Protein 7XI1 (pdb70)

Nearest PDB structures (foldseek):
  7xi1-assembly1_A  TM=1.004E+00  e=1.557E-45  Pseudomonas aeruginosa
  7elm-assembly1_U  TM=9.767E-01  e=7.328E-40  Pseudomonas aeruginosa
  7dtr-assembly1_A-2  TM=9.764E-01  e=3.084E-26  Pseudomonas aeruginosa
  4lid-assembly1_B  TM=4.521E-01  e=3.962E+00  Sulfolobus spindle-shaped virus 1
  4pw1-assembly1_A  TM=2.457E-01  e=1.419E+00  [Clostridium] leptum DSM 753

Radius of gyration: 22.49 Å; Cα contacts (8 Å, |Δi|>4): 381; chains: 1; bounding box: 52×64×48 Å

Organism: Pseudomonas aeruginosa (NCBI:txid287)

Secondary structure (DSSP, 8-state):
---EEETTEEEEE-SS-EEETTEEEEEEEEEETTEEEEEEEEETTS-HHHHHHHTHHHHHHHHHHHHHHTPPEEEEEEETT-SSEEEEEEESS--SS-B----SEEEEESSSSP-EEEE-HHHHHHHHHHHBPPTTGGGGGGS-HHHH---TTT--PPPHHHHTTTSSTTSSS---HHHHHHHTTS-HHHHHTTSSTTGGG---PPPHHHHHHHHHHTTSS---

Solvent-accessible surface area: 12950 Å² total; per-residue (Å²): 129,131,40,24,112,15,8,3,2,25,0,44,32,50,111,186,16,62,153,153,74,68,115,74,19,12,82,12,24,0,68,15,27,127,132,98,57,15,96,66,61,11,32,41,101,79,77,71,64,75,3,92,89,79,0,56,111,47,22,45,107,30,24,89,65,2,127,143,156,79,55,40,79,49,4,39,6,23,69,38,147,32,154,64,76,89,31,154,25,38,4,71,146,62,6,151,60,26,73,98,168,213,41,62,51,82,3,45,10,42,63,178,118,110,59,5,21,46,2,51,91,128,76,37,67,60,34,22,103,108,12,35,16,20,119,47,11,16,0,35,34,28,12,43,46,84,0,25,35,87,58,77,164,117,39,88,49,9,71,23,77,11,3,57,0,0,3,22,138,21,10,25,22,44,46,32,14,47,45,0,1,76,54,28,71,52,68,32,98,55,0,117,104,16,27,30,90,95,10,98,64,27,211,117,94,5,60,66,71,18,0,12,111,0,0,51,119,16,14,1,52,76,46,125

Structure (mmCIF, N/CA/C/O backbone):
data_7XI1
#
_entry.id   7XI1
#
_cell.length_a   62.170
_cell.length_b   62.170
_cell.length_c   229.100
_cell.angle_alpha   90.00
_cell.angle_beta   90.00
_cell.angle_gamma   120.00
#
_symmetry.space_group_name_H-M   'P 65 2 2'
#
loop_
_entity.id
_entity.type
_entity.pdbx_description
1 polymer 'anti-CRISPR protein AcrIF24'
2 water water
#
loop_
_atom_site.group_PDB
_atom_site.id
_atom_site.type_symbol
_atom_site.label_atom_id
_atom_site.label_alt_id
_atom_site.label_comp_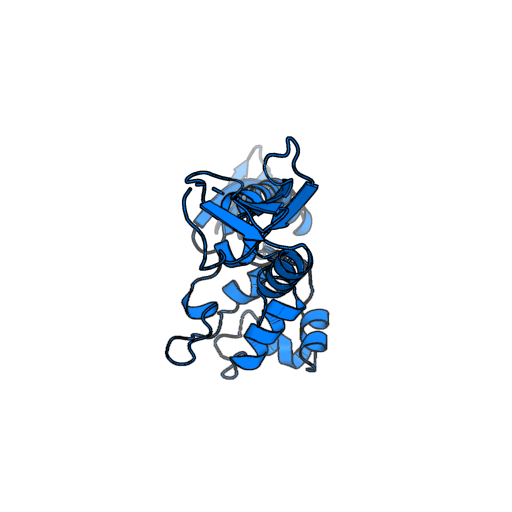id
_atom_site.label_asym_id
_atom_site.label_entity_id
_atom_site.label_seq_id
_atom_site.pdbx_PDB_ins_code
_atom_site.Cartn_x
_atom_site.Cartn_y
_atom_site.Cartn_z
_atom_site.occupancy
_atom_site.B_iso_or_equiv
_atom_site.auth_seq_id
_atom_site.auth_comp_id
_atom_site.auth_asym_id
_atom_site.auth_atom_id
_atom_site.pdbx_PDB_model_num
ATOM 1 N N . MET A 1 1 ? 6.034 38.809 4.282 1.00 89.24 1 MET A N 1
ATOM 2 C CA . MET A 1 1 ? 5.271 39.157 3.090 1.00 87.05 1 MET A CA 1
ATOM 3 C C . MET A 1 1 ? 5.810 38.473 1.838 1.00 86.52 1 MET A C 1
ATOM 4 O O . MET A 1 1 ? 5.691 39.020 0.745 1.00 91.10 1 MET A O 1
ATOM 9 N N . ASN A 1 2 ? 6.398 37.285 1.980 1.00 82.84 2 ASN A N 1
ATOM 10 C CA . ASN A 1 2 ? 6.897 36.555 0.815 1.00 87.05 2 ASN A CA 1
ATOM 11 C C . ASN A 1 2 ? 5.755 35.822 0.105 1.00 82.26 2 ASN A C 1
ATOM 12 O O . ASN A 1 2 ? 4.845 35.294 0.755 1.00 79.50 2 ASN A O 1
ATOM 17 N N . ALA A 1 3 ? 5.820 35.775 -1.232 1.00 79.16 3 ALA A N 1
ATOM 18 C CA . ALA A 1 3 ? 4.808 35.088 -2.036 1.00 70.88 3 ALA A CA 1
ATOM 19 C C . ALA A 1 3 ? 4.851 33.566 -1.825 1.00 68.69 3 ALA A C 1
ATOM 20 O O . ALA A 1 3 ? 5.902 32.975 -1.573 1.00 67.74 3 ALA A O 1
ATOM 22 N N . ILE A 1 4 ? 3.687 32.928 -1.944 1.00 63.61 4 ILE A N 1
ATOM 23 C CA . ILE A 1 4 ? 3.487 31.525 -1.572 1.00 64.79 4 ILE A CA 1
ATOM 24 C C . ILE A 1 4 ? 3.183 30.728 -2.842 1.00 65.13 4 ILE A C 1
ATOM 25 O O . ILE A 1 4 ? 2.471 31.207 -3.733 1.00 64.27 4 ILE A O 1
ATOM 30 N N . HIS A 1 5 ? 3.741 29.519 -2.943 1.00 61.62 5 HIS A N 1
ATOM 31 C CA . HIS A 1 5 ? 3.590 28.693 -4.138 1.00 59.86 5 HIS A CA 1
ATOM 32 C C . HIS A 1 5 ? 3.007 27.342 -3.766 1.00 58.31 5 HIS A C 1
ATOM 33 O O . HIS A 1 5 ? 3.577 26.621 -2.944 1.00 60.09 5 HIS A O 1
ATOM 40 N N . ILE A 1 6 ? 1.889 26.985 -4.385 1.00 54.95 6 ILE A N 1
ATOM 41 C CA . ILE A 1 6 ? 1.267 25.691 -4.155 1.00 56.28 6 ILE A CA 1
ATOM 42 C C . ILE A 1 6 ? 1.197 25.001 -5.506 1.00 57.02 6 ILE A C 1
ATOM 43 O O . ILE A 1 6 ? 0.267 25.239 -6.287 1.00 56.81 6 ILE A O 1
ATOM 48 N N . GLY A 1 7 ? 2.169 24.137 -5.783 1.00 51.88 7 GLY A N 1
ATOM 49 C CA . GLY A 1 7 ? 2.334 23.631 -7.115 1.00 51.32 7 GLY A CA 1
ATOM 50 C C . GLY A 1 7 ? 2.322 24.782 -8.106 1.00 51.45 7 GLY A C 1
ATOM 51 O O . GLY A 1 7 ? 3.073 25.755 -7.978 1.00 55.23 7 GLY A O 1
ATOM 52 N N . PRO A 1 8 ? 1.444 24.708 -9.104 1.00 44.42 8 PRO A N 1
ATOM 53 C CA . PRO A 1 8 ? 1.434 25.726 -10.156 1.00 49.24 8 PRO A CA 1
ATOM 54 C C . PRO A 1 8 ? 0.685 26.992 -9.784 1.00 54.81 8 PRO A C 1
ATOM 55 O O . PRO A 1 8 ? 0.576 27.899 -10.622 1.00 52.06 8 PRO A O 1
ATOM 59 N N . PHE A 1 9 ? 0.176 27.077 -8.557 1.00 56.74 9 PHE A N 1
ATOM 60 C CA . PHE A 1 9 ? -0.532 28.253 -8.082 1.00 52.01 9 PHE A CA 1
ATOM 61 C C . PHE A 1 9 ? 0.413 29.201 -7.353 1.00 52.95 9 PHE A C 1
ATOM 62 O O . PHE A 1 9 ? 1.437 28.795 -6.794 1.00 53.19 9 PHE A O 1
ATOM 70 N N . SER A 1 10 ? 0.042 30.476 -7.350 1.00 52.26 10 SER A N 1
ATOM 71 C CA . SER A 1 10 ? 0.863 31.517 -6.758 1.00 54.94 10 SER A CA 1
ATOM 72 C C . SER A 1 10 ? -0.027 32.541 -6.071 1.00 54.16 10 SER A C 1
ATOM 73 O O . SER A 1 10 ? -1.018 32.998 -6.648 1.00 50.97 10 SER A O 1
ATOM 76 N N . ILE A 1 11 ? 0.324 32.887 -4.836 1.00 53.64 11 ILE A N 1
ATOM 77 C CA . ILE A 1 11 ? -0.380 33.904 -4.061 1.00 57.96 11 ILE A CA 1
ATOM 78 C C . ILE A 1 11 ? 0.612 35.007 -3.725 1.00 57.84 11 ILE A C 1
ATOM 79 O O . ILE A 1 11 ? 1.568 34.782 -2.973 1.00 56.91 11 ILE A O 1
ATOM 84 N N . THR A 1 12 ? 0.380 36.197 -4.266 1.00 55.06 12 THR A N 1
ATOM 85 C CA . THR A 1 12 ? 1.351 37.252 -4.080 1.00 59.80 12 THR A CA 1
ATOM 86 C C . THR A 1 12 ? 0.725 38.455 -3.383 1.00 61.14 12 THR A C 1
ATOM 87 O O . THR A 1 12 ? -0.458 38.756 -3.592 1.00 56.59 12 THR A O 1
ATOM 91 N N . PRO A 1 13 ? 1.487 39.160 -2.557 1.00 59.75 13 PRO A N 1
ATOM 92 C CA . PRO A 1 13 ? 0.971 40.381 -1.939 1.00 59.85 13 PRO A CA 1
ATOM 93 C C . PRO A 1 13 ? 1.238 41.580 -2.828 1.00 57.55 13 PRO A C 1
ATOM 94 O O . PRO A 1 13 ? 2.247 41.648 -3.528 1.00 60.88 13 PRO A O 1
ATOM 98 N N . ALA A 1 14 ? 0.302 42.529 -2.809 1.00 62.92 14 ALA A N 1
ATOM 99 C CA . ALA A 1 14 ? 0.514 43.775 -3.533 1.00 64.74 14 ALA A CA 1
ATOM 100 C C . ALA A 1 14 ? 1.686 44.546 -2.930 1.00 67.43 14 ALA A C 1
ATOM 101 O O . ALA A 1 14 ? 2.170 44.248 -1.834 1.00 68.29 14 ALA A O 1
ATOM 103 N N . ALA A 1 15 ? 2.155 45.544 -3.672 1.00 67.36 15 ALA A N 1
ATOM 104 C CA . ALA A 1 15 ? 3.390 46.208 -3.278 1.00 70.23 15 ALA A CA 1
ATOM 105 C C . ALA A 1 15 ? 3.193 47.005 -1.997 1.00 74.71 15 ALA A C 1
ATOM 106 O O . ALA A 1 15 ? 4.000 46.908 -1.063 1.00 76.03 15 ALA A O 1
ATOM 108 N N . ARG A 1 16 ? 2.119 47.786 -1.921 1.00 73.99 16 ARG A N 1
ATOM 109 C CA . ARG A 1 16 ? 1.808 48.524 -0.708 1.00 80.74 16 ARG A CA 1
ATOM 110 C C . ARG A 1 16 ? 0.510 48.013 -0.097 1.00 81.42 16 ARG A C 1
ATOM 111 O O . ARG A 1 16 ? -0.411 47.588 -0.806 1.00 82.09 16 ARG A O 1
ATOM 119 N N . GLY A 1 17 ? 0.455 48.060 1.234 1.00 80.12 17 GLY A N 1
ATOM 120 C CA . GLY A 1 17 ? -0.717 47.663 1.981 1.00 75.72 17 GLY A CA 1
ATOM 121 C C . GLY A 1 17 ? -1.769 48.752 2.056 1.00 74.46 17 GLY A C 1
ATOM 122 O O . GLY A 1 17 ? -1.858 49.647 1.210 1.00 70.75 17 GLY A O 1
ATOM 123 N N . LEU A 1 18 ? -2.591 48.650 3.095 1.00 67.10 18 LEU A N 1
ATOM 124 C CA . LEU A 1 18 ? -3.694 49.568 3.314 1.00 60.41 18 LEU A CA 1
ATOM 125 C C . LEU A 1 18 ? -4.141 49.409 4.757 1.00 62.59 18 LEU A C 1
ATOM 126 O O . LEU A 1 18 ? -3.892 48.384 5.398 1.00 58.54 18 LEU A O 1
ATOM 131 N N . HIS A 1 19 ? -4.805 50.438 5.259 1.00 65.56 19 HIS A N 1
ATOM 132 C CA . HIS A 1 19 ? -5.498 50.354 6.533 1.00 59.89 19 HIS A CA 1
ATOM 133 C C . HIS A 1 19 ? -6.969 50.043 6.264 1.00 57.39 19 HIS A C 1
ATOM 134 O O . HIS A 1 19 ? -7.613 50.667 5.409 1.00 53.92 19 HIS A O 1
ATOM 141 N N . TYR A 1 20 ? -7.488 49.049 6.967 1.00 56.43 20 TYR A N 1
ATOM 142 C CA . TYR A 1 20 ? -8.910 48.753 6.933 1.00 54.75 20 TYR A CA 1
ATOM 143 C C . TYR A 1 20 ? -9.377 48.574 8.364 1.00 50.11 20 TYR A C 1
ATOM 144 O O . TYR A 1 20 ? -8.855 47.716 9.078 1.00 47.17 20 TYR A O 1
ATOM 153 N N . GLY A 1 21 ? -10.337 49.389 8.781 1.00 50.85 21 GLY A N 1
ATOM 154 C CA . GLY A 1 21 ? -10.720 49.382 10.188 1.00 50.09 21 GLY A CA 1
ATOM 155 C C . GLY A 1 21 ? -9.555 49.645 11.110 1.00 47.17 21 GLY A C 1
ATOM 156 O O . GLY A 1 21 ? -9.465 49.051 12.194 1.00 46.95 21 GLY A O 1
ATOM 157 N N . GLY A 1 22 ? -8.625 50.497 10.673 1.00 49.39 22 GLY A N 1
ATOM 158 C CA . GLY A 1 22 ? -7.461 50.850 11.451 1.00 48.81 22 GLY A CA 1
ATOM 159 C C . GLY A 1 22 ? -6.361 49.818 11.493 1.00 53.68 22 GLY A C 1
ATOM 160 O O . GLY A 1 22 ? -5.336 50.066 12.135 1.00 56.11 22 GLY A O 1
ATOM 161 N N . LEU A 1 23 ? -6.526 48.665 10.848 1.00 56.66 23 LEU A N 1
ATOM 162 C CA . LEU A 1 23 ? -5.421 47.727 10.929 1.00 55.45 23 LEU A CA 1
ATOM 163 C C . LEU A 1 23 ? -4.790 47.505 9.557 1.00 60.08 23 LEU A C 1
ATOM 164 O O . LEU A 1 23 ? -5.466 47.618 8.518 1.00 57.00 23 LEU A O 1
ATOM 169 N N . PRO A 1 24 ? -3.485 47.222 9.524 1.00 58.70 24 PRO A N 1
ATOM 170 C CA . PRO A 1 24 ? -2.806 47.018 8.238 1.00 63.64 24 PRO A CA 1
ATOM 171 C C . PRO A 1 24 ? -3.204 45.696 7.593 1.00 63.15 24 PRO A C 1
ATOM 172 O O . PRO A 1 24 ? -3.085 44.625 8.195 1.00 59.41 24 PRO A O 1
ATOM 176 N N . HIS A 1 25 ? -3.683 45.786 6.359 1.00 59.77 25 HIS A N 1
ATOM 177 C CA . HIS A 1 25 ? -3.956 44.633 5.519 1.00 61.39 25 HIS A CA 1
ATOM 178 C C . HIS A 1 25 ? -3.079 44.719 4.279 1.00 63.02 25 HIS A C 1
ATOM 179 O O . HIS A 1 25 ? -2.366 45.702 4.064 1.00 67.60 25 HIS A O 1
ATOM 186 N N . HIS A 1 26 ? -3.134 43.661 3.474 1.00 61.22 26 HIS A N 1
ATOM 187 C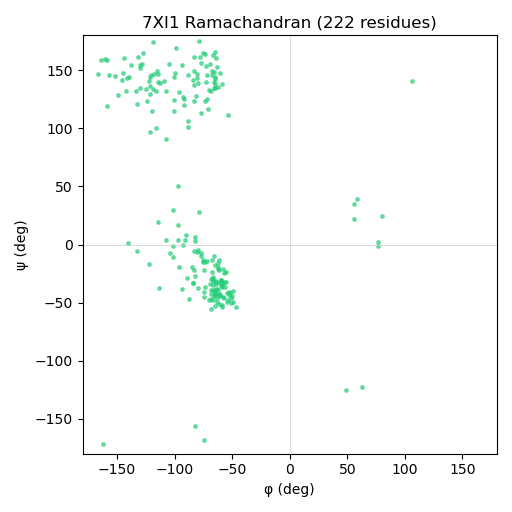 CA . HIS A 1 26 ? -2.647 43.672 2.102 1.00 64.80 26 HIS A CA 1
ATOM 188 C C . HIS A 1 26 ? -3.640 42.893 1.262 1.00 58.41 26 HIS A C 1
ATOM 189 O O . HIS A 1 26 ? -4.202 41.897 1.726 1.00 56.73 26 HIS A O 1
ATOM 196 N N . GLN A 1 27 ? -3.852 43.331 0.033 1.00 55.06 27 GLN A N 1
ATOM 197 C CA . GLN A 1 27 ? -4.580 42.495 -0.903 1.00 56.20 27 GLN A CA 1
ATOM 198 C C . GLN A 1 27 ? -3.636 41.466 -1.501 1.00 54.81 27 GLN A C 1
ATOM 199 O O . GLN A 1 27 ? -2.554 41.804 -1.986 1.00 58.55 27 GLN A O 1
ATOM 205 N N . TRP A 1 28 ? -4.037 40.209 -1.421 1.00 55.61 28 TRP A N 1
ATOM 206 C CA . TRP A 1 28 ? -3.303 39.094 -1.988 1.00 54.06 28 TRP A CA 1
ATOM 207 C C . TRP A 1 28 ? -4.083 38.567 -3.183 1.00 56.19 28 TRP A C 1
ATOM 208 O O . TRP A 1 28 ? -5.314 38.482 -3.132 1.00 55.50 28 TRP A O 1
ATOM 219 N N . THR A 1 29 ? -3.367 38.198 -4.253 1.00 57.11 29 THR A N 1
ATOM 220 C CA . THR A 1 29 ? -3.968 37.726 -5.499 1.00 57.87 29 THR A CA 1
ATOM 221 C C . THR A 1 29 ? -3.573 36.282 -5.772 1.00 57.00 29 THR A C 1
ATOM 222 O O . THR A 1 29 ? -2.387 35.933 -5.705 1.00 59.03 29 THR A O 1
ATOM 226 N N . LEU A 1 30 ? -4.561 35.451 -6.104 1.00 55.25 30 LEU A N 1
ATOM 227 C CA . LEU A 1 30 ? -4.311 34.054 -6.437 1.00 53.79 30 LEU A CA 1
ATOM 228 C C . LEU A 1 30 ? -4.108 33.921 -7.942 1.00 59.81 30 LEU A C 1
ATOM 229 O O . LEU A 1 30 ? -4.968 34.337 -8.735 1.00 59.35 30 LEU A O 1
ATOM 234 N N . TYR A 1 31 ? -2.973 33.339 -8.331 1.00 58.42 31 TYR A N 1
ATOM 235 C CA . TYR A 1 31 ? -2.600 33.183 -9.733 1.00 58.47 31 TYR A CA 1
ATOM 236 C C . TYR A 1 31 ? -2.468 31.709 -10.091 1.00 56.85 31 TYR A C 1
ATOM 237 O O . TYR A 1 31 ? -1.869 30.931 -9.336 1.00 56.45 31 TYR A O 1
ATOM 246 N N . TYR A 1 32 ? -3.051 31.326 -11.226 1.00 52.88 32 TYR A N 1
ATOM 247 C CA . TYR A 1 32 ? -2.743 30.065 -11.903 1.00 52.05 32 TYR A CA 1
ATOM 248 C C . TYR A 1 32 ? -1.947 30.429 -13.155 1.00 57.28 32 TYR A C 1
ATOM 249 O O . TYR A 1 32 ? -2.515 30.682 -14.217 1.00 56.01 32 TYR A O 1
ATOM 258 N N . GLY A 1 33 ? -0.625 30.467 -13.023 1.00 55.01 33 GLY A N 1
ATOM 259 C CA . GLY A 1 33 ? 0.202 31.007 -14.074 1.00 59.57 33 GLY A CA 1
ATOM 260 C C . GLY A 1 33 ? -0.129 32.470 -14.286 1.00 66.21 33 GLY A C 1
ATOM 261 O O . GLY A 1 33 ? -0.064 33.287 -13.363 1.00 66.37 33 GLY A O 1
ATOM 262 N N . PRO A 1 34 ? -0.513 32.828 -15.513 1.00 68.16 34 PRO A N 1
ATOM 263 C CA . PRO A 1 34 ? -0.917 34.220 -15.776 1.00 67.07 34 PRO A CA 1
ATOM 264 C C . PRO A 1 34 ? -2.361 34.533 -15.417 1.00 64.49 34 PRO A C 1
ATOM 265 O O . PRO A 1 34 ? -2.679 35.713 -15.226 1.00 68.79 34 PRO A O 1
ATOM 269 N N . ARG A 1 35 ? -3.242 33.536 -15.335 1.00 63.13 35 ARG A N 1
ATOM 270 C CA . ARG A 1 35 ? -4.653 33.789 -15.067 1.00 62.32 35 ARG A CA 1
ATOM 271 C C . ARG A 1 35 ? -4.837 34.238 -13.617 1.00 67.26 35 ARG A C 1
ATOM 272 O O . ARG A 1 35 ? -4.532 33.499 -12.670 1.00 66.10 35 ARG A O 1
ATOM 280 N N . GLU A 1 36 ? -5.313 35.466 -13.452 1.00 68.90 36 GLU A N 1
ATOM 281 C CA . GLU A 1 36 ? -5.750 35.940 -12.153 1.00 64.60 36 GLU A CA 1
ATOM 282 C C . GLU A 1 36 ? -7.017 35.202 -11.743 1.00 61.64 36 GLU A C 1
ATOM 283 O O . GLU A 1 36 ? -7.956 35.063 -12.531 1.00 62.09 36 GLU A O 1
ATOM 289 N N . MET A 1 37 ? -7.032 34.704 -10.519 1.00 64.73 37 MET A N 1
ATOM 290 C CA . MET A 1 37 ? -8.147 33.889 -10.059 1.00 62.61 37 MET A CA 1
ATOM 291 C C . MET A 1 37 ? -8.961 34.528 -8.949 1.00 64.99 37 MET A C 1
ATOM 292 O O . MET A 1 37 ? -10.187 34.359 -8.917 1.00 64.75 37 MET A O 1
ATOM 297 N N . ALA A 1 38 ? -8.319 35.227 -8.016 1.00 56.52 38 ALA A N 1
ATOM 298 C CA . ALA A 1 38 ? -9.042 35.660 -6.836 1.00 55.81 38 ALA A CA 1
ATOM 299 C C . ALA A 1 38 ? -8.235 36.699 -6.083 1.00 59.77 38 ALA A C 1
ATOM 300 O O . ALA A 1 38 ? -6.998 36.661 -6.058 1.00 62.28 38 ALA A O 1
ATOM 302 N N . ILE A 1 39 ? -8.968 37.622 -5.466 1.00 61.87 39 ILE A N 1
ATOM 303 C CA . ILE A 1 39 ? -8.414 38.701 -4.661 1.00 62.03 39 ILE A CA 1
ATOM 304 C C . ILE A 1 39 ? -9.049 38.632 -3.276 1.00 52.64 39 ILE A C 1
ATOM 305 O O . ILE A 1 39 ? -10.268 38.463 -3.161 1.00 52.49 39 ILE A O 1
ATOM 310 N N . LYS A 1 40 ? -8.225 38.737 -2.234 1.00 50.66 40 LYS A N 1
ATOM 311 C CA . LYS A 1 40 ? -8.719 38.771 -0.865 1.00 51.08 40 LYS A CA 1
ATOM 312 C C . LYS A 1 40 ? -7.894 39.774 -0.071 1.00 51.65 40 LYS A C 1
ATOM 313 O O . LYS A 1 40 ? -6.683 39.885 -0.275 1.00 54.26 40 LYS A O 1
ATOM 319 N N . THR A 1 41 ? -8.543 40.492 0.837 1.00 48.94 41 THR A N 1
ATOM 320 C CA . THR A 1 41 ? -7.876 41.507 1.645 1.00 49.85 41 THR A CA 1
ATOM 321 C C . THR A 1 41 ? -7.582 40.920 3.018 1.00 51.44 41 THR A C 1
ATOM 322 O O . THR A 1 41 ? -8.507 40.603 3.766 1.00 57.68 41 THR A O 1
ATOM 326 N N . LEU A 1 42 ? -6.295 40.762 3.351 1.00 50.72 42 LEU A N 1
ATOM 327 C CA . LEU A 1 42 ? -5.957 39.963 4.522 1.00 52.38 42 LEU A CA 1
ATOM 328 C C . LEU A 1 42 ? -5.153 40.764 5.529 1.00 55.26 42 LEU A C 1
ATOM 329 O O . LEU A 1 42 ? -4.272 41.535 5.147 1.00 60.31 42 LEU A O 1
ATOM 334 N N . PRO A 1 43 ? -5.421 40.578 6.817 1.00 56.62 43 PRO A N 1
ATOM 335 C CA . PRO A 1 43 ? -4.618 41.257 7.846 1.00 57.16 43 PRO A CA 1
ATOM 336 C C . PRO A 1 43 ? -3.157 40.834 7.803 1.00 55.48 43 PRO A C 1
ATOM 337 O O . PRO A 1 43 ? -2.840 39.645 7.723 1.00 56.20 43 PRO A O 1
ATOM 341 N N . ASP A 1 44 ? -2.260 41.821 7.906 1.00 50.60 44 ASP A N 1
ATOM 342 C CA . ASP A 1 44 ? -0.833 41.516 7.978 1.00 53.27 44 ASP A CA 1
ATOM 343 C C . ASP A 1 44 ? -0.488 40.597 9.134 1.00 55.76 44 ASP A C 1
ATOM 344 O O . ASP A 1 44 ? 0.547 39.924 9.088 1.00 60.87 44 ASP A O 1
ATOM 349 N N . SER A 1 45 ? -1.309 40.575 10.182 1.00 51.09 45 SER A N 1
ATOM 350 C CA . SER A 1 45 ? -1.093 39.665 11.300 1.00 56.85 45 SER A CA 1
ATOM 351 C C . SER A 1 45 ? -1.260 38.200 10.914 1.00 61.53 45 SER A C 1
ATOM 352 O O . SER A 1 45 ? -0.963 37.321 11.736 1.00 59.32 45 SER A O 1
ATOM 355 N N . TYR A 1 46 ? -1.759 37.924 9.709 1.00 58.40 46 TYR A N 1
ATOM 356 C CA . TYR A 1 46 ? -1.896 36.555 9.241 1.00 56.44 46 TYR A CA 1
ATOM 357 C C . TYR A 1 46 ? -0.524 35.951 8.971 1.00 59.12 46 TYR A C 1
ATOM 358 O O . TYR A 1 46 ? 0.325 36.581 8.328 1.00 56.36 46 TYR A O 1
ATOM 367 N N . THR A 1 47 ? -0.310 34.733 9.463 1.00 54.56 47 THR A N 1
ATOM 368 C CA . THR A 1 47 ? 0.847 33.953 9.057 1.00 55.66 47 THR A CA 1
ATOM 369 C C . THR A 1 47 ? 0.748 33.560 7.583 1.00 56.94 47 THR A C 1
ATOM 370 O O . THR A 1 47 ? -0.322 33.616 6.968 1.00 56.54 47 THR A O 1
ATOM 374 N N . SER A 1 48 ? 1.898 33.159 7.025 1.00 57.01 48 SER A N 1
ATOM 375 C CA . SER A 1 48 ? 1.958 32.586 5.681 1.00 55.76 48 SER A CA 1
ATOM 376 C C . SER A 1 48 ? 0.884 31.529 5.471 1.00 56.97 48 SER A C 1
ATOM 377 O O . SER A 1 48 ? 0.111 31.588 4.510 1.00 59.77 48 SER A O 1
ATOM 380 N N . SER A 1 49 ? 0.824 30.544 6.354 1.00 52.55 49 SER A N 1
ATOM 381 C CA . SER A 1 49 ? -0.112 29.461 6.129 1.00 54.91 49 SER A CA 1
ATOM 382 C C . SER A 1 49 ? -1.537 29.866 6.429 1.00 60.30 49 SER A C 1
ATOM 383 O O . SER A 1 49 ? -2.462 29.141 6.051 1.00 64.76 49 SER A O 1
ATOM 386 N N . GLU A 1 50 ? -1.744 31.003 7.088 1.00 59.11 50 GLU A N 1
ATOM 387 C CA . GLU A 1 50 ? -3.093 31.533 7.183 1.00 54.17 50 GLU A CA 1
ATOM 388 C C . GLU A 1 50 ? -3.518 32.140 5.857 1.00 57.52 50 GLU A C 1
ATOM 389 O O . GLU A 1 50 ? -4.660 31.964 5.420 1.00 60.38 50 GLU A O 1
ATOM 395 N N . VAL A 1 51 ? -2.607 32.853 5.201 1.00 58.50 51 VAL A N 1
ATOM 396 C CA . VAL A 1 51 ? -2.866 33.337 3.851 1.00 57.23 51 VAL A CA 1
ATOM 397 C C . VAL A 1 51 ? -3.152 32.167 2.926 1.00 53.61 51 VAL A C 1
ATOM 398 O O . VAL A 1 51 ? -4.170 32.134 2.226 1.00 52.74 51 VAL A O 1
ATOM 402 N N . ARG A 1 52 ? -2.257 31.181 2.936 1.00 54.26 52 ARG A N 1
ATOM 403 C CA . ARG A 1 52 ? -2.355 30.012 2.073 1.00 54.95 52 ARG A CA 1
ATOM 404 C C . ARG A 1 52 ? -3.709 29.331 2.214 1.00 55.97 52 ARG A C 1
ATOM 405 O O . ARG A 1 52 ? -4.374 29.019 1.219 1.00 57.34 52 ARG A O 1
ATOM 413 N N . ASP A 1 53 ? -4.140 29.112 3.453 1.00 52.88 53 ASP A N 1
ATOM 414 C CA . ASP A 1 53 ? -5.371 28.376 3.700 1.00 54.30 53 ASP A CA 1
ATOM 415 C C . ASP A 1 53 ? -6.590 29.128 3.212 1.00 55.26 53 ASP A C 1
ATOM 416 O O . ASP A 1 53 ? -7.557 28.507 2.756 1.00 58.28 53 ASP A O 1
ATOM 421 N N . GLU A 1 54 ? -6.576 30.454 3.312 1.00 55.98 54 GLU A N 1
ATOM 422 C CA . GLU A 1 54 ? -7.743 31.227 2.906 1.00 57.47 54 GLU A CA 1
ATOM 423 C C . GLU A 1 54 ? -8.057 31.061 1.426 1.00 53.58 54 GLU A C 1
ATOM 424 O O . GLU A 1 54 ? -9.187 31.330 1.014 1.00 52.97 54 GLU A O 1
ATOM 430 N N . PHE A 1 55 ? -7.098 30.619 0.622 1.00 55.21 55 PHE A N 1
ATOM 431 C CA . PHE A 1 55 ? -7.344 30.395 -0.793 1.00 53.33 55 PHE A CA 1
ATOM 432 C C . PHE A 1 55 ? -7.544 28.932 -1.152 1.00 54.98 55 PHE A C 1
ATOM 433 O O . PHE A 1 55 ? -7.767 28.633 -2.328 1.00 54.14 55 PHE A O 1
ATOM 441 N N . SER A 1 56 ? -7.463 28.004 -0.195 1.00 54.11 56 SER A N 1
ATOM 442 C CA . SER A 1 56 ? -7.437 26.615 -0.634 1.00 55.00 56 SER A CA 1
ATOM 443 C C . SER A 1 56 ? -8.793 26.117 -1.121 1.00 55.72 56 SER A C 1
ATOM 444 O O . SER A 1 56 ? -8.834 25.114 -1.835 1.00 56.28 56 SER A O 1
ATOM 447 N N . ASP A 1 57 ? -9.891 26.822 -0.832 1.00 57.39 57 ASP A N 1
ATOM 448 C CA . ASP A 1 57 ? -11.188 26.415 -1.380 1.00 57.35 57 ASP A CA 1
ATOM 449 C C . ASP A 1 57 ? -11.315 26.751 -2.863 1.00 56.72 57 ASP A C 1
ATOM 450 O O . ASP A 1 57 ? -11.788 25.931 -3.654 1.00 56.75 57 ASP A O 1
ATOM 455 N N . ILE A 1 58 ? -10.923 27.962 -3.255 1.00 58.35 58 ILE A N 1
ATOM 456 C CA . ILE A 1 58 ? -10.942 28.334 -4.667 1.00 56.12 58 ILE A CA 1
ATOM 457 C C . ILE A 1 58 ? -10.064 27.391 -5.498 1.00 56.65 58 ILE A C 1
ATOM 458 O O . ILE A 1 58 ? -10.398 27.053 -6.644 1.00 50.36 58 ILE A O 1
ATOM 463 N N . ILE A 1 59 ? -8.947 26.933 -4.929 1.00 54.08 59 ILE A N 1
ATOM 464 C CA . ILE A 1 59 ? -8.112 25.955 -5.613 1.00 51.11 59 ILE A CA 1
ATOM 465 C C . ILE A 1 59 ? -8.855 24.634 -5.780 1.00 58.68 59 ILE A C 1
ATOM 466 O O . ILE A 1 59 ? -8.802 24.000 -6.846 1.00 56.51 59 ILE A O 1
ATOM 471 N N . ALA A 1 60 ? -9.553 24.198 -4.726 1.00 55.12 60 ALA A N 1
ATOM 472 C CA . ALA A 1 60 ? -10.208 22.899 -4.742 1.00 50.27 60 ALA A CA 1
ATOM 473 C C . ALA A 1 60 ? -11.257 22.823 -5.837 1.00 55.82 60 ALA A C 1
ATOM 474 O O . ALA A 1 60 ? -11.373 21.803 -6.525 1.00 57.26 60 ALA A O 1
ATOM 476 N N . GLU A 1 61 ? -12.035 23.883 -6.019 1.00 54.99 61 GLU A N 1
ATOM 477 C CA . GLU A 1 61 ? -13.019 23.847 -7.087 1.00 55.99 61 GLU A CA 1
ATOM 478 C C . GLU A 1 61 ? -12.386 24.017 -8.465 1.00 54.79 61 GLU A C 1
ATOM 479 O O . GLU A 1 61 ? -12.991 23.599 -9.455 1.00 55.56 61 GLU A O 1
ATOM 485 N N . PHE A 1 62 ? -11.192 24.607 -8.565 1.00 50.92 62 PHE A N 1
ATOM 486 C CA . PHE A 1 62 ? -10.469 24.535 -9.829 1.00 51.40 62 PHE A CA 1
ATOM 487 C C . PHE A 1 62 ? -10.220 23.077 -10.205 1.00 51.77 62 PHE A C 1
ATOM 488 O O . PHE A 1 62 ? -10.600 22.619 -11.288 1.00 47.81 62 PHE A O 1
ATOM 496 N N . VAL A 1 63 ? -9.612 22.329 -9.288 1.00 51.79 63 VAL A N 1
ATOM 497 C CA . VAL A 1 63 ? -9.363 20.911 -9.494 1.00 50.20 63 VAL A CA 1
ATOM 498 C C . VAL A 1 63 ? -10.633 20.200 -9.919 1.00 55.17 63 VAL A C 1
ATOM 499 O O . VAL A 1 63 ? -10.655 19.472 -10.921 1.00 54.86 63 VAL A O 1
ATOM 503 N N . ILE A 1 64 ? -11.716 20.416 -9.167 1.00 56.64 64 ILE A N 1
ATOM 504 C CA . ILE A 1 64 ? -12.983 19.753 -9.465 1.00 55.77 64 ILE A CA 1
ATOM 505 C C . ILE A 1 64 ? -13.434 20.089 -10.878 1.00 54.43 64 ILE A C 1
ATOM 506 O O . ILE A 1 64 ? -13.866 19.212 -11.638 1.00 61.22 64 ILE A O 1
ATOM 511 N N . ASP A 1 65 ? -13.344 21.361 -11.252 1.00 50.73 65 ASP A N 1
ATOM 512 C CA . ASP A 1 65 ? -13.696 21.723 -12.615 1.00 54.34 65 ASP A CA 1
ATOM 513 C C . ASP A 1 65 ? -12.807 21.008 -13.623 1.00 58.53 65 ASP A C 1
ATOM 514 O O . ASP A 1 65 ? -13.279 20.630 -14.700 1.00 61.98 65 ASP A O 1
ATOM 519 N N . ALA A 1 66 ? -11.539 20.766 -13.276 1.00 55.07 66 ALA A N 1
ATOM 520 C CA . ALA A 1 66 ? -10.618 20.165 -14.235 1.00 53.58 66 ALA A CA 1
ATOM 521 C C . ALA A 1 66 ? -10.802 18.655 -14.337 1.00 53.87 66 ALA A C 1
ATOM 522 O O . ALA A 1 66 ? -10.680 18.094 -15.428 1.00 57.58 66 ALA A O 1
ATOM 524 N N . ARG A 1 67 ? -11.082 17.974 -13.221 1.00 55.78 67 ARG A N 1
ATOM 525 C CA . ARG A 1 67 ? -11.344 16.538 -13.281 1.00 48.78 67 ARG A CA 1
ATOM 526 C C . ARG A 1 67 ? -12.528 16.225 -14.179 1.00 57.97 67 ARG A C 1
ATOM 527 O O . ARG A 1 67 ? -12.599 15.132 -14.746 1.00 56.98 67 ARG A O 1
ATOM 535 N N . HIS A 1 68 ? -13.498 17.139 -14.263 1.00 62.57 68 HIS A N 1
ATOM 536 C CA . HIS A 1 68 ? -14.683 16.968 -15.098 1.00 60.22 68 HIS A CA 1
ATOM 537 C C . HIS A 1 68 ? -14.436 17.468 -16.503 1.00 57.66 68 HIS A C 1
ATOM 538 O O . HIS A 1 68 ? -14.773 16.792 -17.476 1.00 63.81 68 HIS A O 1
ATOM 545 N N . ARG A 1 69 ? -13.864 18.665 -16.610 1.00 55.81 69 ARG A N 1
ATOM 546 C CA . ARG A 1 69 ? -13.625 19.259 -17.914 1.00 54.62 69 ARG A CA 1
ATOM 547 C C . ARG A 1 69 ? -12.717 18.391 -18.773 1.00 54.31 69 ARG A C 1
ATOM 548 O O . ARG A 1 69 ? -12.890 18.331 -19.991 1.00 54.59 69 ARG A O 1
ATOM 556 N N . TYR A 1 70 ? -11.757 17.706 -18.166 1.00 53.91 70 TYR A N 1
ATOM 557 C CA . TYR A 1 70 ? -10.779 16.946 -18.924 1.00 53.69 70 TYR A CA 1
ATOM 558 C C . TYR A 1 70 ? -10.888 15.450 -18.683 1.00 52.51 70 TYR A C 1
ATOM 559 O O . TYR A 1 70 ? -9.946 14.713 -18.974 1.00 53.34 70 TYR A O 1
ATOM 568 N N . ALA A 1 71 ? -1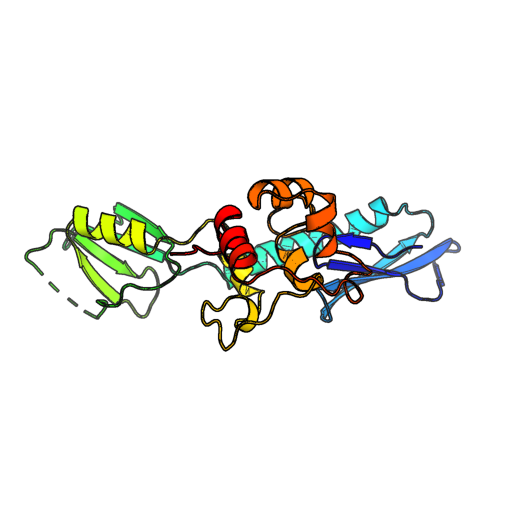2.022 14.984 -18.175 1.00 54.07 71 ALA A N 1
ATOM 569 C CA . ALA A 1 71 ? -12.177 13.563 -17.901 1.00 56.45 71 ALA A CA 1
ATOM 570 C C . ALA A 1 71 ? -12.146 12.766 -19.203 1.00 57.95 71 ALA A C 1
ATOM 571 O O . ALA A 1 71 ? -12.720 13.197 -20.205 1.00 65.64 71 ALA A O 1
ATOM 573 N N . PRO A 1 72 ? -11.497 11.607 -19.228 1.00 57.25 72 PRO A N 1
ATOM 574 C CA . PRO A 1 72 ? -11.423 10.836 -20.475 1.00 57.06 72 PRO A CA 1
ATOM 575 C C . PRO A 1 72 ? -12.800 10.371 -20.937 1.00 57.80 72 PRO A C 1
ATOM 576 O O . PRO A 1 72 ? -13.763 10.343 -20.172 1.00 60.76 72 PRO A O 1
ATOM 580 N N . ASP A 1 73 ? -12.893 10.029 -22.223 1.00 56.80 73 ASP A N 1
ATOM 581 C CA . ASP A 1 73 ? -14.071 9.333 -22.722 1.00 56.58 73 ASP A CA 1
ATOM 582 C C . ASP A 1 73 ? -14.202 7.964 -22.065 1.00 56.73 73 ASP A C 1
ATOM 583 O O . ASP A 1 73 ? -13.217 7.340 -21.666 1.00 56.74 73 ASP A O 1
ATOM 588 N N . VAL A 1 74 ? -15.432 7.485 -21.978 1.00 54.73 74 VAL A N 1
ATOM 589 C CA . VAL A 1 74 ? -15.743 6.231 -21.313 1.00 54.91 74 VAL A CA 1
ATOM 590 C C . VAL A 1 74 ? -16.419 5.284 -22.295 1.00 59.18 74 VAL A C 1
ATOM 591 O O . VAL A 1 74 ? -17.289 5.693 -23.070 1.00 59.80 74 VAL A O 1
ATOM 595 N N . LEU A 1 75 ? -16.007 4.019 -22.270 1.00 57.81 75 LEU A N 1
ATOM 596 C CA . LEU A 1 75 ? -16.644 2.965 -23.043 1.00 56.91 75 LEU A CA 1
ATOM 597 C C . LEU A 1 75 ? -17.490 2.102 -22.118 1.00 61.46 75 LEU A C 1
ATOM 598 O O . LEU A 1 75 ? -17.236 2.013 -20.912 1.00 62.74 75 LEU A O 1
ATOM 603 N N . GLU A 1 76 ? -18.505 1.460 -22.704 1.00 64.14 76 GLU A N 1
ATOM 604 C CA . GLU A 1 76 ? -19.460 0.644 -21.966 1.00 66.36 76 GLU A CA 1
ATOM 605 C C . GLU A 1 76 ? -19.606 -0.718 -22.625 1.00 65.68 76 GLU A C 1
ATOM 606 O O . GLU A 1 76 ? -19.730 -0.819 -23.848 1.00 71.42 76 GLU A O 1
ATOM 612 N N . LEU A 1 77 ? -19.591 -1.759 -21.811 1.00 64.60 77 LEU A N 1
ATOM 613 C CA . LEU A 1 77 ? -19.795 -3.116 -22.279 1.00 69.61 77 LEU A CA 1
ATOM 614 C C . LEU A 1 77 ? -21.230 -3.507 -21.975 1.00 70.01 77 LEU A C 1
ATOM 615 O O . LEU A 1 77 ? -21.662 -3.436 -20.820 1.00 68.22 77 LEU A O 1
ATOM 620 N N . VAL A 1 78 ? -21.958 -3.923 -23.006 1.00 72.06 78 VAL A N 1
ATOM 621 C CA . VAL A 1 78 ? -23.331 -4.389 -22.872 1.00 76.76 78 VAL A CA 1
ATOM 622 C C . VAL A 1 78 ? -23.449 -5.745 -23.555 1.00 81.65 78 VAL A C 1
ATOM 623 O O . VAL A 1 78 ? 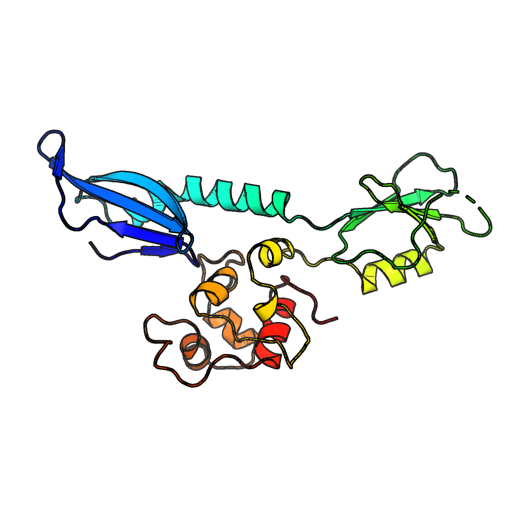-22.674 -6.083 -24.456 1.00 82.36 78 VAL A O 1
ATOM 627 N N . ASN A 1 79 ? -24.431 -6.527 -23.108 1.00 88.61 79 ASN A N 1
ATOM 628 C CA . ASN A 1 79 ? -24.749 -7.789 -23.771 1.00 90.09 79 ASN A CA 1
ATOM 629 C C . ASN A 1 79 ? -25.273 -7.534 -25.185 1.00 91.68 79 ASN A C 1
ATOM 630 O O . ASN A 1 79 ? -25.971 -6.547 -25.441 1.00 91.27 79 ASN A O 1
ATOM 635 N N . SER A 1 80 ? -24.914 -8.432 -26.114 1.00 93.36 80 SER A N 1
ATOM 636 C CA . SER A 1 80 ? -25.439 -8.402 -27.481 1.00 94.35 80 SER A CA 1
ATOM 637 C C . SER A 1 80 ? -26.964 -8.396 -27.470 1.00 94.04 80 SER A C 1
ATOM 638 O O . SER A 1 80 ? -27.587 -9.398 -27.092 1.00 93.89 80 SER A O 1
ATOM 641 N N . ASP A 1 81 ? -27.569 -7.275 -27.874 1.00 90.10 81 ASP A N 1
ATOM 642 C CA . ASP A 1 81 ? -29.001 -7.024 -27.690 1.00 90.14 81 ASP A CA 1
ATOM 643 C C . ASP A 1 81 ? -29.428 -7.144 -26.219 1.00 89.24 81 ASP A C 1
ATOM 644 O O . ASP A 1 81 ? -30.609 -7.373 -25.916 1.00 88.52 81 ASP A O 1
ATOM 649 N N . GLY A 1 82 ? -28.488 -6.998 -25.291 1.00 87.17 82 GLY A N 1
ATOM 650 C CA . GLY A 1 82 ? -28.803 -7.051 -23.884 1.00 85.28 82 GLY A CA 1
ATOM 651 C C . GLY A 1 82 ? -29.496 -5.777 -23.458 1.00 80.74 82 GLY A C 1
ATOM 652 O O . GLY A 1 82 ? -29.907 -4.949 -24.270 1.00 81.70 82 GLY A O 1
ATOM 653 N N . ASP A 1 83 ? -29.608 -5.608 -22.145 1.00 78.85 83 ASP A N 1
ATOM 654 C CA . ASP A 1 83 ? -30.380 -4.500 -21.612 1.00 72.95 83 ASP A CA 1
ATOM 655 C C . ASP A 1 83 ? -29.697 -3.689 -20.508 1.00 78.61 83 ASP A C 1
ATOM 656 O O . ASP A 1 83 ? -30.241 -2.644 -20.127 1.00 78.65 83 ASP A O 1
ATOM 661 N N . ALA A 1 84 ? -28.519 -4.092 -20.019 1.00 71.89 84 ALA A N 1
ATOM 662 C CA . ALA A 1 84 ? -27.804 -3.352 -18.987 1.00 69.31 84 ALA A CA 1
ATOM 663 C C . ALA A 1 84 ? -26.340 -3.166 -19.371 1.00 70.42 84 ALA A C 1
ATOM 664 O O . ALA A 1 84 ? -25.804 -3.886 -20.219 1.00 74.69 84 ALA A O 1
ATOM 666 N N . VAL A 1 85 ? -25.688 -2.200 -18.720 1.00 67.76 85 VAL A N 1
ATOM 667 C CA . VAL A 1 85 ? -24.241 -2.030 -18.860 1.00 71.28 85 VAL A CA 1
ATOM 668 C C . VAL A 1 85 ? -23.543 -2.993 -17.905 1.00 64.60 85 VAL A C 1
ATOM 669 O O . VAL A 1 85 ? -23.815 -3.006 -16.703 1.00 63.08 85 VAL A O 1
ATOM 673 N N . LEU A 1 86 ? -22.671 -3.836 -18.449 1.00 66.72 86 LEU A N 1
ATOM 674 C CA . LEU A 1 86 ? -22.004 -4.850 -17.645 1.00 65.55 86 LEU A CA 1
ATOM 675 C C . LEU A 1 86 ? -20.704 -4.343 -17.041 1.00 65.41 86 LEU A C 1
ATOM 676 O O . LEU A 1 86 ? -20.311 -4.798 -15.960 1.00 64.45 86 LEU A O 1
ATOM 681 N N . ALA A 1 87 ? -20.039 -3.399 -17.708 1.00 71.33 87 ALA A N 1
ATOM 682 C CA . ALA A 1 87 ? -18.828 -2.773 -17.194 1.00 67.94 87 ALA A CA 1
ATOM 683 C C . ALA A 1 87 ? -18.614 -1.454 -17.928 1.00 67.31 87 ALA A C 1
ATOM 684 O O . ALA A 1 87 ? -19.168 -1.230 -19.010 1.00 59.62 87 ALA A O 1
ATOM 686 N N . ARG A 1 88 ? -17.812 -0.575 -17.310 1.00 65.30 88 ARG A N 1
ATOM 687 C CA . ARG A 1 88 ? -17.374 0.676 -17.925 1.00 64.97 88 ARG A CA 1
ATOM 688 C C . ARG A 1 88 ? -15.863 0.800 -17.799 1.00 63.15 88 ARG A C 1
ATOM 689 O O . ARG A 1 88 ? -15.258 0.294 -16.848 1.00 65.55 88 ARG A O 1
ATOM 697 N N . VAL A 1 89 ? -15.255 1.507 -18.744 1.00 55.85 89 VAL A N 1
ATOM 698 C CA . VAL A 1 89 ? -13.812 1.728 -18.698 1.00 52.67 89 VAL A CA 1
ATOM 699 C C . VAL A 1 89 ? -13.498 3.082 -19.332 1.00 54.20 89 VAL A C 1
ATOM 700 O O . VAL A 1 89 ? -13.966 3.397 -20.432 1.00 53.33 89 VAL A O 1
ATOM 704 N N . ALA A 1 90 ? -12.742 3.903 -18.613 1.00 49.28 90 ALA A N 1
ATOM 705 C CA . ALA A 1 90 ? -12.280 5.163 -19.163 1.00 50.62 90 ALA A CA 1
ATOM 706 C C . ALA A 1 90 ? -11.085 4.897 -20.062 1.00 49.66 90 ALA A C 1
ATOM 707 O O . ALA A 1 90 ? -10.228 4.074 -19.741 1.00 49.19 90 ALA A O 1
ATOM 709 N N . VAL A 1 91 ? -11.036 5.571 -21.204 1.00 46.76 91 VAL A N 1
ATOM 710 C CA . VAL A 1 91 ? -10.022 5.287 -22.211 1.00 51.52 91 VAL A CA 1
ATOM 711 C C . VAL A 1 91 ? -9.428 6.602 -22.703 1.00 56.82 91 VAL A C 1
ATOM 712 O O . VAL A 1 91 ? -10.161 7.552 -23.014 1.00 55.16 91 VAL A O 1
ATOM 716 N N . SER A 1 92 ? -8.101 6.664 -22.760 1.00 53.57 92 SER A N 1
ATOM 717 C CA . SER A 1 92 ? -7.465 7.895 -23.204 1.00 59.38 92 SER A CA 1
ATOM 718 C C . SER A 1 92 ? -7.472 8.050 -24.721 1.00 62.04 92 SER A C 1
ATOM 719 O O . SER A 1 92 ? -7.086 9.110 -25.224 1.00 67.60 92 SER A O 1
ATOM 722 N N . ARG A 1 93 ? -7.944 7.053 -25.459 1.00 61.01 93 ARG A N 1
ATOM 723 C CA . ARG A 1 93 ? -8.040 7.150 -26.911 1.00 64.49 93 ARG A CA 1
ATOM 724 C C . ARG A 1 93 ? -9.110 6.160 -27.380 1.00 60.16 93 ARG A C 1
ATOM 725 O O . ARG A 1 93 ? -9.299 5.111 -26.761 1.00 60.75 93 ARG A O 1
ATOM 733 N N . LEU A 1 94 ? -9.842 6.516 -28.421 1.00 58.61 94 LEU A N 1
ATOM 734 C CA . LEU A 1 94 ? -10.916 5.622 -28.829 1.00 64.21 94 LEU A CA 1
ATOM 735 C C . LEU A 1 94 ? -10.373 4.506 -29.712 1.00 68.36 94 LEU A C 1
ATOM 736 O O . LEU A 1 94 ? -9.396 4.708 -30.439 1.00 73.50 94 LEU A O 1
ATOM 741 N N . PRO A 1 95 ? -10.985 3.322 -29.665 1.00 65.29 95 PRO A N 1
ATOM 742 C CA . PRO A 1 95 ? -10.607 2.262 -30.610 1.00 69.80 95 PRO A CA 1
ATOM 743 C C . PRO A 1 95 ? -10.938 2.660 -32.044 1.00 78.08 95 PRO A C 1
ATOM 744 O O . PRO A 1 95 ? -11.999 3.225 -32.322 1.00 77.17 95 PRO A O 1
ATOM 748 N N . GLU A 1 96 ? -10.008 2.362 -32.960 1.00 83.14 96 GLU A N 1
ATOM 749 C CA . GLU A 1 96 ? -10.121 2.811 -34.349 1.00 80.25 96 GLU A CA 1
ATOM 750 C C . GLU A 1 96 ? -11.207 2.068 -35.129 1.00 79.15 96 GLU A C 1
ATOM 751 O O . GLU A 1 96 ? -11.607 2.534 -36.201 1.00 80.80 96 GLU A O 1
ATOM 757 N N . ALA A 1 97 ? -11.707 0.951 -34.613 1.00 73.41 97 ALA A N 1
ATOM 758 C CA . ALA A 1 97 ? -12.751 0.179 -35.286 1.00 76.06 97 ALA A CA 1
ATOM 759 C C . ALA A 1 97 ? -14.138 0.512 -34.751 1.00 81.56 97 ALA A C 1
ATOM 760 O O . ALA A 1 97 ? -14.909 -0.384 -34.416 1.00 87.29 97 ALA A O 1
ATOM 762 N N . LEU A 1 98 ? -14.493 1.790 -34.668 1.00 84.27 98 LEU A N 1
ATOM 763 C CA . LEU A 1 98 ? -15.780 2.205 -34.119 1.00 83.55 98 LEU A CA 1
ATOM 764 C C . LEU A 1 98 ? -16.642 2.803 -35.231 1.00 87.27 98 LEU A C 1
ATOM 765 O O . LEU A 1 98 ? -16.134 3.545 -36.081 1.00 87.69 98 LEU A O 1
ATOM 770 N N . SER A 1 99 ? -17.941 2.483 -35.232 1.00 86.71 99 SER A N 1
ATOM 771 C CA . SER A 1 99 ? -18.880 3.009 -36.235 1.00 85.29 99 SER A CA 1
ATOM 772 C C . SER A 1 99 ? -20.313 2.845 -35.727 1.00 83.84 99 SER A C 1
ATOM 773 O O . SER A 1 99 ? -20.544 2.471 -34.572 1.00 81.80 99 SER A O 1
ATOM 776 N N . GLY A 1 100 ? -21.282 3.126 -36.600 1.00 85.28 100 GLY A N 1
ATOM 777 C CA . GLY A 1 100 ? -22.689 2.966 -36.268 1.00 83.24 100 GLY A CA 1
ATOM 778 C C . GLY A 1 100 ? -23.171 1.526 -36.335 1.00 81.64 100 GLY A C 1
ATOM 779 O O . GLY A 1 100 ? -23.502 0.915 -35.314 1.00 84.71 100 GLY A O 1
ATOM 780 N N . ASP A 1 105 ? -23.094 -10.415 -35.960 1.00 90.47 105 ASP A N 1
ATOM 781 C CA . ASP A 1 105 ? -23.790 -10.899 -34.770 1.00 91.09 105 ASP A CA 1
ATOM 782 C C . ASP A 1 105 ? -23.087 -12.076 -34.150 1.00 90.74 105 ASP A C 1
ATOM 783 O O . ASP A 1 105 ? -23.557 -12.638 -33.166 1.00 92.62 105 ASP A O 1
ATOM 788 N N . ARG A 1 106 ? -21.965 -12.464 -34.751 1.00 93.88 106 ARG A N 1
ATOM 789 C CA . ARG A 1 106 ? -21.194 -13.578 -34.221 1.00 97.42 106 ARG A CA 1
ATOM 790 C C . ARG A 1 106 ? -20.674 -13.307 -32.813 1.00 98.52 106 ARG A C 1
ATOM 791 O O . ARG A 1 106 ? -20.272 -14.254 -32.125 1.00 102.08 106 ARG A O 1
ATOM 799 N N . PHE A 1 107 ? -20.681 -12.039 -32.361 1.00 91.87 107 PHE A N 1
ATOM 800 C CA . PHE A 1 107 ? -20.085 -11.607 -31.099 1.00 88.33 107 PHE A CA 1
ATOM 801 C C . PHE A 1 107 ? -21.148 -11.435 -30.013 1.00 86.43 107 PHE A C 1
ATOM 802 O O . PHE A 1 107 ? -22.273 -11.008 -30.303 1.00 87.84 107 PHE A O 1
ATOM 810 N N . PRO A 1 108 ? -20.828 -11.770 -28.762 1.00 84.40 108 PRO A N 1
ATOM 811 C CA . PRO A 1 108 ? -21.837 -11.767 -27.690 1.00 85.89 108 PRO A CA 1
ATOM 812 C C . PRO A 1 108 ? -21.871 -10.508 -26.831 1.00 87.67 108 PRO A C 1
ATOM 813 O O . PRO A 1 108 ? -22.634 -10.481 -25.854 1.00 83.43 108 PRO A O 1
ATOM 817 N N . TYR A 1 109 ? -21.060 -9.494 -27.153 1.00 84.16 109 TYR A N 1
ATOM 818 C CA . TYR A 1 109 ? -21.078 -8.224 -26.443 1.00 81.75 109 TYR A CA 1
ATOM 819 C C . TYR A 1 109 ? -20.804 -7.082 -27.408 1.00 81.57 109 TYR A C 1
ATOM 820 O O . TYR A 1 109 ? -20.056 -7.219 -28.386 1.00 74.46 109 TYR A O 1
ATOM 829 N N . TRP A 1 110 ? -21.414 -5.945 -27.107 1.00 79.42 110 TRP A N 1
ATOM 830 C CA . TRP A 1 110 ? -21.113 -4.703 -27.788 1.00 77.57 110 TRP A CA 1
ATOM 831 C C . TRP A 1 110 ? -20.335 -3.804 -26.837 1.00 75.62 110 TRP A C 1
ATOM 832 O O . TRP A 1 110 ? -20.696 -3.661 -25.662 1.00 75.95 110 TRP A O 1
ATOM 843 N N . LEU A 1 111 ? -19.244 -3.246 -27.337 1.00 71.91 111 LEU A N 1
ATOM 844 C CA . LEU A 1 111 ? -18.559 -2.153 -26.673 1.00 68.67 111 LEU A CA 1
ATOM 845 C C . LEU A 1 111 ? -19.137 -0.855 -27.222 1.00 66.73 111 LEU A C 1
ATOM 846 O O . LEU A 1 111 ? -19.079 -0.607 -28.432 1.00 64.71 111 LEU A O 1
ATOM 851 N N . LEU A 1 112 ? -19.715 -0.042 -26.344 1.00 70.74 112 LEU A N 1
ATOM 852 C CA . LEU A 1 112 ? -20.390 1.187 -26.746 1.00 72.37 112 LEU A CA 1
ATOM 853 C C . LEU A 1 112 ? -19.727 2.417 -26.145 1.00 68.74 112 LEU A C 1
ATOM 854 O O . LEU A 1 112 ? -19.232 2.392 -25.010 1.00 67.38 112 LEU A O 1
ATOM 859 N N . THR A 1 113 ? -19.755 3.509 -26.905 1.00 66.85 113 THR A N 1
ATOM 860 C CA . THR A 1 113 ? -19.361 4.791 -26.345 1.00 68.27 113 THR A CA 1
ATOM 861 C C . THR A 1 113 ? -20.430 5.288 -25.388 1.00 63.90 113 THR A C 1
ATOM 862 O O . THR A 1 113 ? -21.628 5.163 -25.649 1.00 70.36 113 THR A O 1
ATOM 866 N N . ALA A 1 114 ? -19.985 5.860 -24.277 1.00 67.52 114 ALA A N 1
ATOM 867 C CA . ALA A 1 114 ? -20.878 6.403 -23.263 1.00 72.56 114 ALA A CA 1
ATOM 868 C C . ALA A 1 114 ? -21.407 7.795 -23.608 1.00 70.04 114 ALA A C 1
ATOM 869 O O . ALA A 1 114 ? -22.259 8.313 -22.884 1.00 76.71 114 ALA A O 1
ATOM 871 N N . SER A 1 115 ? -20.942 8.423 -24.677 1.00 67.45 115 SER A N 1
ATOM 872 C CA . SER A 1 115 ? -21.503 9.705 -25.066 1.00 66.92 115 SER A CA 1
ATOM 873 C C . SER A 1 115 ? -21.677 9.749 -26.575 1.00 69.61 115 SER A C 1
ATOM 874 O O . SER A 1 115 ? -21.002 9.025 -27.313 1.00 69.31 115 SER A O 1
ATOM 877 N N . ARG A 1 116 ? -22.627 10.580 -27.014 1.00 71.14 116 ARG A N 1
ATOM 878 C CA . ARG A 1 116 ? -22.865 10.802 -28.429 1.00 68.37 116 ARG A CA 1
ATOM 879 C C . ARG A 1 116 ? -21.696 11.578 -29.040 1.00 71.67 116 ARG A C 1
ATOM 880 O O . ARG A 1 116 ? -20.985 12.303 -28.336 1.00 70.93 116 ARG A O 1
ATOM 888 N N . PRO A 1 117 ? -21.472 11.445 -30.359 1.00 71.22 117 PRO A N 1
ATOM 889 C CA . PRO A 1 117 ? -22.141 10.488 -31.252 1.00 71.97 117 PRO A CA 1
ATOM 890 C C . PRO A 1 117 ? -21.784 9.041 -30.915 1.00 69.22 117 PRO A C 1
ATOM 891 O O . PRO A 1 117 ? -20.622 8.731 -30.670 1.00 71.36 117 PRO A O 1
ATOM 895 N N . ARG A 1 118 ? -22.793 8.174 -30.869 1.00 68.38 118 ARG A N 1
ATOM 896 C CA . ARG A 1 118 ? -22.594 6.822 -30.373 1.00 66.40 118 ARG A CA 1
ATOM 897 C C . ARG A 1 118 ? -21.827 6.000 -31.400 1.00 70.33 118 ARG A C 1
ATOM 898 O O . ARG A 1 118 ? -22.230 5.899 -32.565 1.00 71.22 118 ARG A O 1
ATOM 906 N N . LEU A 1 119 ? -20.701 5.438 -30.974 1.00 71.97 119 LEU A N 1
ATOM 907 C CA . LEU A 1 119 ? -19.904 4.543 -31.797 1.00 78.27 119 LEU A CA 1
ATOM 908 C C . LEU A 1 119 ? -19.794 3.204 -31.086 1.00 77.49 119 LEU A C 1
ATOM 909 O O . LEU A 1 119 ? -19.736 3.144 -29.855 1.00 78.02 119 LEU A O 1
ATOM 914 N N . GLY A 1 120 ? -19.787 2.126 -31.858 1.00 75.48 120 GLY A N 1
ATOM 915 C CA . GLY A 1 120 ? -19.817 0.805 -31.263 1.00 76.22 120 GLY A CA 1
ATOM 916 C C . GLY A 1 120 ? -18.978 -0.161 -32.064 1.00 77.05 120 GLY A C 1
ATOM 917 O O . GLY A 1 120 ? -18.652 0.075 -33.231 1.00 79.07 120 GLY A O 1
ATOM 918 N N . LEU A 1 121 ? -18.609 -1.252 -31.406 1.00 76.00 121 LEU A N 1
ATOM 919 C CA . LEU A 1 121 ? -18.026 -2.374 -32.113 1.00 76.09 121 LEU A CA 1
ATOM 920 C C . LEU A 1 121 ? -18.347 -3.631 -31.332 1.00 76.62 121 LEU A C 1
ATOM 921 O O . LEU A 1 121 ? -18.414 -3.595 -30.094 1.00 74.35 121 LEU A O 1
ATOM 926 N N . PRO A 1 122 ? -18.569 -4.748 -32.020 1.00 78.15 122 PRO A N 1
ATOM 927 C CA . PRO A 1 122 ? -18.855 -6.002 -31.328 1.00 77.91 122 PRO A CA 1
ATOM 928 C C . PRO A 1 122 ? -17.557 -6.679 -30.922 1.00 75.93 122 PRO A C 1
ATOM 929 O O . PRO A 1 122 ? -16.565 -6.659 -31.655 1.00 74.40 122 PRO A O 1
ATOM 933 N N . VAL A 1 123 ? -17.560 -7.273 -29.737 1.00 72.60 123 VAL A N 1
ATOM 934 C CA . VAL A 1 123 ? -16.330 -7.777 -29.147 1.00 73.54 123 VAL A CA 1
ATOM 935 C C . VAL A 1 123 ? -16.630 -9.045 -28.362 1.00 77.17 123 VAL A C 1
ATOM 936 O O . VAL A 1 123 ? -17.675 -9.154 -27.709 1.00 77.85 123 VAL A O 1
ATOM 940 N N . THR A 1 124 ? -15.708 -10.007 -28.437 1.00 74.35 124 THR A N 1
ATOM 941 C CA . THR A 1 124 ? -15.646 -11.053 -27.430 1.00 75.03 124 THR A CA 1
ATOM 942 C C . THR A 1 124 ? -15.038 -10.486 -26.150 1.00 70.33 124 THR A C 1
ATOM 943 O O . THR A 1 124 ? -14.425 -9.416 -26.148 1.00 69.11 124 THR A O 1
ATOM 947 N N . LEU A 1 125 ? -15.198 -11.229 -25.055 1.00 65.88 125 LEU A N 1
ATOM 948 C CA . LEU A 1 125 ? -14.675 -10.778 -23.773 1.00 63.10 125 LEU A CA 1
ATOM 949 C C . LEU A 1 125 ? -13.149 -10.674 -23.788 1.00 66.86 125 LEU A C 1
ATOM 950 O O . LEU A 1 125 ? -12.581 -9.750 -23.195 1.00 63.45 125 LEU A O 1
ATOM 955 N N . ASN A 1 126 ? -12.466 -11.616 -24.454 1.00 68.98 126 ASN A N 1
ATOM 956 C CA . ASN A 1 126 ? -11.022 -11.487 -24.629 1.00 64.89 126 ASN A CA 1
ATOM 957 C C . ASN A 1 126 ? -10.685 -10.270 -25.471 1.00 65.02 126 ASN A C 1
ATOM 958 O O . ASN A 1 126 ? -9.655 -9.624 -25.258 1.00 67.09 126 ASN A O 1
ATOM 963 N N . GLU A 1 127 ? -11.538 -9.943 -26.436 1.00 69.01 127 GLU A N 1
ATOM 964 C CA . GLU A 1 127 ? -11.311 -8.756 -27.251 1.00 70.49 127 GLU A CA 1
ATOM 965 C C . GLU A 1 127 ? -11.534 -7.488 -26.439 1.00 67.19 127 GLU A C 1
ATOM 966 O O . GLU A 1 127 ? -10.706 -6.570 -26.466 1.00 67.27 127 GLU A O 1
ATOM 972 N N . TYR A 1 128 ? -12.646 -7.422 -25.708 1.00 64.13 128 TYR A N 1
ATOM 973 C CA . TYR A 1 128 ? -12.850 -6.329 -24.768 1.00 64.10 128 TYR A CA 1
ATOM 974 C C . TYR A 1 128 ? -11.669 -6.198 -23.816 1.00 62.86 128 TYR A C 1
ATOM 975 O O . TYR A 1 128 ? -11.226 -5.086 -23.513 1.00 59.80 128 TYR A O 1
ATOM 984 N N . THR A 1 129 ? -11.135 -7.328 -23.346 1.00 63.51 129 THR A N 1
ATOM 985 C CA . THR A 1 129 ? -10.028 -7.287 -22.397 1.00 58.04 129 THR A CA 1
ATOM 986 C C . THR A 1 129 ? -8.787 -6.688 -23.039 1.00 58.00 129 THR A C 1
ATOM 987 O O . THR A 1 129 ? -8.179 -5.758 -22.498 1.00 56.10 129 THR A O 1
ATOM 991 N N . ALA A 1 130 ? -8.386 -7.225 -24.188 1.00 58.01 130 ALA A N 1
ATOM 992 C CA . ALA A 1 130 ? -7.222 -6.689 -24.881 1.00 59.34 130 ALA A CA 1
ATOM 993 C C . ALA A 1 130 ? -7.378 -5.198 -25.117 1.00 60.55 130 ALA A C 1
ATOM 994 O O . ALA A 1 130 ? -6.426 -4.423 -24.948 1.00 60.84 130 ALA A O 1
ATOM 996 N N . LEU A 1 131 ? -8.580 -4.777 -25.498 1.00 55.35 131 LEU A N 1
ATOM 997 C CA . LEU A 1 131 ? -8.791 -3.359 -25.733 1.00 57.78 131 LEU A CA 1
ATOM 998 C C . LEU A 1 131 ? -8.592 -2.554 -24.453 1.00 57.84 131 LEU A C 1
ATOM 999 O O . LEU A 1 131 ? -7.890 -1.539 -24.467 1.00 60.80 131 LEU A O 1
ATOM 1004 N N . ALA A 1 132 ? -9.167 -2.999 -23.330 1.00 52.50 132 ALA A N 1
ATOM 1005 C CA . ALA A 1 132 ? -9.081 -2.197 -22.107 1.00 53.49 132 ALA A CA 1
ATOM 1006 C C . ALA A 1 132 ? -7.650 -2.111 -21.603 1.00 53.19 132 ALA A C 1
ATOM 1007 O O . ALA A 1 132 ? -7.218 -1.057 -21.128 1.00 52.97 132 ALA A O 1
ATOM 1009 N N . VAL A 1 133 ? -6.905 -3.211 -21.690 1.00 55.56 133 VAL A N 1
ATOM 1010 C CA . VAL A 1 133 ? -5.487 -3.165 -21.364 1.00 54.57 133 VAL A CA 1
ATOM 1011 C C . VAL A 1 133 ? -4.791 -2.131 -22.237 1.00 57.00 133 VAL A C 1
ATOM 1012 O O . VAL A 1 133 ? -4.014 -1.299 -21.754 1.00 59.89 133 VAL A O 1
ATOM 1016 N N . GLU A 1 134 ? -5.086 -2.149 -23.533 1.00 57.18 134 GLU A N 1
ATOM 1017 C CA . GLU A 1 134 ? -4.382 -1.272 -24.458 1.00 59.67 134 GLU A CA 1
ATOM 1018 C C . GLU A 1 134 ? -4.714 0.189 -24.186 1.00 58.95 134 GLU A C 1
ATOM 1019 O O . GLU A 1 134 ? -3.813 1.025 -24.064 1.00 63.30 134 GLU A O 1
ATOM 1025 N N . LEU A 1 135 ? -6.007 0.504 -24.043 1.00 58.62 135 LEU A N 1
ATOM 1026 C CA . LEU A 1 135 ? -6.529 1.867 -24.120 1.00 58.36 135 LEU A CA 1
ATOM 1027 C C . LEU A 1 135 ? -6.836 2.524 -22.778 1.00 55.08 135 LEU A C 1
ATOM 1028 O O . LEU A 1 135 ? -7.124 3.725 -22.766 1.00 49.81 135 LEU A O 1
ATOM 1033 N N . SER A 1 136 ? -6.834 1.784 -21.669 1.00 51.45 136 SER A N 1
ATOM 1034 C CA . SER A 1 136 ? -7.404 2.330 -20.447 1.00 51.09 136 SER A CA 1
ATOM 1035 C C . SER A 1 136 ? -6.691 3.618 -20.047 1.00 51.51 136 SER A C 1
ATOM 1036 O O . SER A 1 136 ? -5.469 3.728 -20.154 1.00 55.06 136 SER A O 1
ATOM 1039 N N . ALA A 1 137 ? -7.464 4.607 -19.614 1.00 46.87 137 ALA A N 1
ATOM 1040 C CA . ALA A 1 137 ? -6.832 5.836 -19.160 1.00 50.08 137 ALA A CA 1
ATOM 1041 C C . ALA A 1 137 ? -6.327 5.679 -17.732 1.00 45.00 137 ALA A C 1
ATOM 1042 O O . ALA A 1 137 ? -6.917 4.954 -16.932 1.00 51.53 137 ALA A O 1
ATOM 1044 N N . PRO A 1 138 ? -5.225 6.332 -17.398 1.00 46.75 138 PRO A N 1
ATOM 1045 C CA . PRO A 1 138 ? -4.693 6.255 -16.027 1.00 43.72 138 PRO A CA 1
ATOM 1046 C C . PRO A 1 138 ? -5.387 7.246 -15.104 1.00 42.66 138 PRO A C 1
ATOM 1047 O O . PRO A 1 138 ? -6.008 8.216 -15.565 1.00 44.12 138 PRO A O 1
ATOM 1051 N N . PRO A 1 139 ? -5.298 7.038 -13.788 1.00 43.46 139 PRO A N 1
ATOM 1052 C CA . PRO A 1 139 ? -6.106 7.837 -12.834 1.00 45.11 139 PRO A CA 1
ATOM 1053 C C . PRO A 1 139 ? -6.084 9.358 -12.982 1.00 46.06 139 PRO A C 1
ATOM 1054 O O . PRO A 1 139 ? -7.131 10.001 -12.851 1.00 49.79 139 PRO A O 1
ATOM 1058 N N . LEU A 1 140 ? -4.923 9.971 -13.184 1.00 47.83 140 LEU A N 1
ATOM 1059 C CA . LEU A 1 140 ? -4.843 11.428 -13.248 1.00 44.84 140 LEU A CA 1
ATOM 1060 C C . LEU A 1 140 ? -4.757 11.945 -14.683 1.00 47.93 140 LEU A C 1
ATOM 1061 O O . LEU A 1 140 ? -4.177 13.018 -14.926 1.00 44.43 140 LEU A O 1
ATOM 1066 N N . ALA A 1 141 ? -5.349 11.213 -15.637 1.00 41.41 141 ALA A N 1
ATOM 1067 C CA . ALA A 1 141 ? -5.249 11.612 -17.034 1.00 44.69 141 ALA A CA 1
ATOM 1068 C C . ALA A 1 141 ? -5.738 13.040 -17.251 1.00 48.71 141 ALA A C 1
ATOM 1069 O O . ALA A 1 141 ? -5.337 13.698 -18.221 1.00 42.42 141 ALA A O 1
ATOM 1071 N N . TRP A 1 142 ? -6.597 13.544 -16.360 1.00 43.72 142 TRP A N 1
ATOM 1072 C CA . TRP A 1 142 ? -7.162 14.868 -16.583 1.00 45.56 142 TRP A CA 1
ATOM 1073 C C . TRP A 1 142 ? -6.107 15.953 -16.472 1.00 46.22 142 TRP A C 1
ATOM 1074 O O . TRP A 1 142 ? -6.267 17.017 -17.079 1.00 46.29 142 TRP A O 1
ATOM 1085 N N . ILE A 1 143 ? -5.013 15.689 -15.746 1.00 46.37 143 ILE A N 1
ATOM 1086 C CA . ILE A 1 143 ? -3.939 16.667 -15.646 1.00 44.03 143 ILE A CA 1
ATOM 1087 C C . ILE A 1 143 ? -3.375 16.986 -17.022 1.00 47.08 143 ILE A C 1
ATOM 1088 O O . ILE A 1 143 ? -2.919 18.116 -17.265 1.00 47.35 143 ILE A O 1
ATOM 1093 N N . THR A 1 144 ? -3.412 16.017 -17.952 1.00 42.36 144 THR A N 1
ATOM 1094 C CA . THR A 1 144 ? -2.947 16.304 -19.306 1.00 46.87 144 THR A CA 1
ATOM 1095 C C . THR A 1 144 ? -3.816 17.333 -19.994 1.00 47.08 144 THR A C 1
ATOM 1096 O O . THR A 1 144 ? -3.368 17.939 -20.971 1.00 49.28 144 THR A O 1
ATOM 1100 N N . GLY A 1 145 ? -5.033 17.564 -19.493 1.00 46.67 145 GLY A N 1
ATOM 1101 C CA . GLY A 1 145 ? -5.864 18.634 -20.010 1.00 48.33 145 GLY A CA 1
ATOM 1102 C C . GLY A 1 145 ? -5.272 20.012 -19.820 1.00 50.00 145 GLY A C 1
ATOM 1103 O O . GLY A 1 145 ? -5.660 20.938 -20.533 1.00 53.01 145 GLY A O 1
ATOM 1104 N N . LEU A 1 146 ? -4.335 20.163 -18.877 1.00 48.81 146 LEU A N 1
ATOM 1105 C CA . LEU A 1 146 ? -3.687 21.429 -18.564 1.00 49.05 146 LEU A CA 1
ATOM 1106 C C . LEU A 1 146 ? -2.265 21.539 -19.104 1.00 49.02 146 LEU A C 1
ATOM 1107 O O . LEU A 1 146 ? -1.664 22.609 -18.988 1.00 49.55 146 LEU A O 1
ATOM 1112 N N . LEU A 1 147 ? -1.697 20.466 -19.653 1.00 49.95 147 LEU A N 1
ATOM 1113 C CA . LEU A 1 147 ? -0.352 20.654 -20.181 1.00 49.79 147 LEU A CA 1
ATOM 1114 C C . LEU A 1 147 ? -0.391 20.848 -21.695 1.00 47.42 147 LEU A C 1
ATOM 1115 O O . LEU A 1 147 ? -1.258 20.296 -22.384 1.00 49.55 147 LEU A O 1
ATOM 1120 N N . PRO A 1 148 ? 0.525 21.638 -22.244 1.00 49.16 148 PRO A N 1
ATOM 1121 C CA . PRO A 1 148 ? 0.539 21.842 -23.698 1.00 50.43 148 PRO A CA 1
ATOM 1122 C C . PRO A 1 148 ? 1.033 20.603 -24.439 1.00 53.80 148 PRO A C 1
ATOM 1123 O O . PRO A 1 148 ? 1.788 19.788 -23.899 1.00 52.01 148 PRO A O 1
ATOM 1127 N N . GLY A 1 149 ? 0.585 20.473 -25.700 1.00 54.74 149 GLY A N 1
ATOM 1128 C CA . GLY A 1 149 ? 0.881 19.282 -26.485 1.00 49.30 149 GLY A CA 1
ATOM 1129 C C . GLY A 1 149 ? 2.356 19.114 -26.827 1.00 46.65 149 GLY A C 1
ATOM 1130 O O . GLY A 1 149 ? 2.832 17.995 -26.990 1.00 49.73 149 GLY A O 1
ATOM 1131 N N . GLU A 1 150 ? 3.083 20.218 -26.986 1.00 45.70 150 GLU A N 1
ATOM 1132 C CA . GLU A 1 150 ? 4.534 20.195 -27.168 1.00 51.72 150 GLU A CA 1
ATOM 1133 C C . GLU A 1 150 ? 5.238 19.452 -26.045 1.00 56.14 150 GLU A C 1
ATOM 1134 O O . GLU A 1 150 ? 6.312 18.867 -26.266 1.00 52.05 150 GLU A O 1
ATOM 1140 N N . VAL A 1 151 ? 4.678 19.526 -24.833 1.00 52.86 151 VAL A N 1
ATOM 1141 C CA . VAL A 1 151 ? 5.211 18.832 -23.665 1.00 47.91 151 VAL A CA 1
ATOM 1142 C C . VAL A 1 151 ? 4.733 17.382 -23.591 1.00 43.21 151 VAL A C 1
ATOM 1143 O O . VAL A 1 151 ? 5.473 16.509 -23.128 1.00 45.77 151 VAL A O 1
ATOM 1147 N N . LEU A 1 152 ? 3.518 17.104 -24.054 1.00 45.21 152 LEU A N 1
ATOM 1148 C CA . LEU A 1 152 ? 2.947 15.764 -23.966 1.00 47.49 152 LEU A CA 1
ATOM 1149 C C . LEU A 1 152 ? 3.340 14.841 -25.113 1.00 45.15 152 LEU A C 1
ATOM 1150 O O . LEU A 1 152 ? 3.213 13.624 -24.962 1.00 43.25 152 LEU A O 1
ATOM 1155 N N . THR A 1 153 ? 3.804 15.378 -26.240 1.00 43.61 153 THR A N 1
ATOM 1156 C CA . THR A 1 153 ? 3.946 14.589 -27.459 1.00 46.65 153 THR A CA 1
ATOM 1157 C C . THR A 1 153 ? 5.103 13.598 -27.369 1.00 46.29 153 THR A C 1
ATOM 1158 O O . THR A 1 153 ? 6.136 13.863 -26.745 1.00 48.71 153 THR A O 1
ATOM 1162 N N . HIS A 1 154 ? 4.911 12.441 -28.006 1.00 45.86 154 HIS A N 1
ATOM 1163 C CA . HIS A 1 154 ? 5.951 11.433 -28.196 1.00 52.46 154 HIS A CA 1
ATOM 1164 C C . HIS A 1 154 ? 6.729 11.635 -29.483 1.00 51.85 154 HIS A C 1
ATOM 1165 O O . HIS A 1 154 ? 7.546 10.786 -29.849 1.00 56.39 154 HIS A O 1
ATOM 1172 N N . ASP A 1 155 ? 6.502 12.745 -30.160 1.00 50.96 155 ASP A N 1
ATOM 1173 C CA . ASP A 1 155 ? 7.244 13.101 -31.355 1.00 53.44 155 ASP A CA 1
ATOM 1174 C C . ASP A 1 155 ? 8.487 13.877 -30.927 1.00 54.03 155 ASP A C 1
ATOM 1175 O O . ASP A 1 155 ? 8.420 15.071 -30.624 1.00 53.94 155 ASP A O 1
ATOM 1180 N N . ALA A 1 156 ? 9.637 13.199 -30.914 1.00 55.32 156 ALA A N 1
ATOM 1181 C CA . ALA A 1 156 ? 10.885 13.815 -30.478 1.00 52.75 156 ALA A CA 1
ATOM 1182 C C . ALA A 1 156 ? 11.303 15.010 -31.329 1.00 57.09 156 ALA A C 1
ATOM 1183 O O . ALA A 1 156 ? 12.214 15.747 -30.927 1.00 53.08 156 ALA A O 1
ATOM 1185 N N . GLU A 1 157 ? 10.682 15.215 -32.497 1.00 60.87 157 GLU A N 1
ATOM 1186 C CA . GLU A 1 157 ? 11.018 16.383 -33.305 1.00 64.67 157 GLU A CA 1
ATOM 1187 C C . GLU A 1 157 ? 10.277 17.628 -32.838 1.00 62.27 157 GLU A C 1
ATOM 1188 O O . GLU A 1 157 ? 10.770 18.746 -33.020 1.00 63.88 157 GLU A O 1
ATOM 1194 N N . GLU A 1 158 ? 9.113 17.461 -32.221 1.00 63.50 158 GLU A N 1
ATOM 1195 C CA . GLU A 1 158 ? 8.345 18.589 -31.726 1.00 64.13 158 GLU A CA 1
ATOM 1196 C C . GLU A 1 158 ? 8.361 18.710 -30.210 1.00 60.63 158 GLU A C 1
ATOM 1197 O O . GLU A 1 158 ? 7.689 19.589 -29.675 1.00 62.77 158 GLU A O 1
ATOM 1203 N N . TRP A 1 159 ? 9.109 17.875 -29.501 1.00 54.00 159 TRP A N 1
ATOM 1204 C CA . TRP A 1 159 ? 9.012 17.868 -28.055 1.00 48.91 159 TRP A CA 1
ATOM 1205 C C . TRP A 1 159 ? 9.868 18.961 -27.442 1.00 50.96 159 TRP A C 1
ATOM 1206 O O . TRP A 1 159 ? 11.013 19.190 -27.845 1.00 52.18 159 TRP A O 1
ATOM 1217 N N . ARG A 1 160 ? 9.293 19.619 -26.446 1.00 49.11 160 ARG A N 1
ATOM 1218 C CA . ARG A 1 160 ? 9.867 20.693 -25.674 1.00 47.71 160 ARG A CA 1
ATOM 1219 C C . ARG A 1 160 ? 9.879 20.274 -24.208 1.00 50.32 160 ARG A C 1
ATOM 1220 O O . ARG A 1 160 ? 8.833 19.848 -23.697 1.00 45.50 160 ARG A O 1
ATOM 1228 N N . PRO A 1 161 ? 11.000 20.376 -23.501 1.00 49.46 161 PRO A N 1
ATOM 1229 C CA . PRO A 1 161 ? 11.001 20.026 -22.080 1.00 46.11 161 PRO A CA 1
ATOM 1230 C C . PRO A 1 161 ? 10.037 20.912 -21.314 1.00 48.74 161 PRO A C 1
ATOM 1231 O O . PRO A 1 161 ? 9.834 22.090 -21.671 1.00 48.88 161 PRO A O 1
ATOM 1235 N N . PRO A 1 162 ? 9.416 20.391 -20.254 1.00 50.11 162 PRO A N 1
ATOM 1236 C CA . PRO A 1 162 ? 8.519 21.224 -19.448 1.00 48.26 162 PRO A CA 1
ATOM 1237 C C . PRO A 1 162 ? 9.293 22.303 -18.722 1.00 48.93 162 PRO A C 1
ATOM 1238 O O . PRO A 1 162 ? 10.438 22.100 -18.312 1.00 50.23 162 PRO A O 1
ATOM 1242 N N . THR A 1 163 ? 8.653 23.459 -18.561 1.00 46.40 163 THR A N 1
ATOM 1243 C CA . THR A 1 163 ? 9.162 24.455 -17.628 1.00 49.87 163 THR A CA 1
ATOM 1244 C C . THR A 1 163 ? 8.903 24.022 -16.185 1.00 51.17 163 THR A C 1
ATOM 1245 O O . THR A 1 163 ? 8.088 23.136 -15.912 1.00 52.03 163 THR A O 1
ATOM 1249 N N . SER A 1 164 ? 9.597 24.669 -15.244 1.00 48.78 164 SER A N 1
ATOM 1250 C CA . SER A 1 164 ? 9.330 24.377 -13.839 1.00 55.13 164 SER A CA 1
ATOM 1251 C C . SER A 1 164 ? 7.855 24.591 -13.512 1.00 50.74 164 SER A C 1
ATOM 1252 O O . SER A 1 164 ? 7.274 23.833 -12.726 1.00 48.58 164 SER A O 1
ATOM 1255 N N . TRP A 1 165 ? 7.230 25.605 -14.122 1.00 47.50 165 TRP A N 1
ATOM 1256 C CA . TRP A 1 165 ? 5.810 25.816 -13.892 1.00 48.65 165 TRP A CA 1
ATOM 1257 C C . TRP A 1 165 ? 5.008 24.608 -14.340 1.00 49.24 165 TRP A C 1
ATOM 1258 O O . TRP A 1 165 ? 4.116 24.145 -13.617 1.00 52.28 165 TRP A O 1
ATOM 1269 N N . GLU A 1 166 ? 5.324 24.067 -15.517 1.00 48.74 166 GLU A N 1
ATOM 1270 C CA . GLU A 1 166 ? 4.607 22.889 -15.989 1.00 45.24 166 GLU A CA 1
ATOM 1271 C C . GLU A 1 166 ? 4.932 21.665 -15.138 1.00 46.01 166 GLU A C 1
ATOM 1272 O O . GLU A 1 166 ? 4.042 20.863 -14.834 1.00 46.49 166 GLU A O 1
ATOM 1278 N N . LEU A 1 167 ? 6.189 21.513 -14.724 1.00 44.35 167 LEU A N 1
ATOM 1279 C CA . LEU A 1 167 ? 6.544 20.397 -13.855 1.00 48.26 167 LEU A CA 1
ATOM 1280 C C . LEU A 1 167 ? 5.755 20.437 -12.559 1.00 48.72 167 LEU A C 1
ATOM 1281 O O . LEU A 1 167 ? 5.447 19.390 -11.976 1.00 51.78 167 LEU A O 1
ATOM 1286 N N . ARG A 1 168 ? 5.423 21.626 -12.098 1.00 45.14 168 ARG A N 1
ATOM 1287 C CA . ARG A 1 168 ? 4.757 21.754 -10.818 1.00 50.70 168 ARG A CA 1
ATOM 1288 C C . ARG A 1 168 ? 3.285 21.396 -10.900 1.00 51.03 168 ARG A C 1
ATOM 1289 O O . ARG A 1 168 ? 2.606 21.349 -9.862 1.00 44.75 168 ARG A O 1
ATOM 1297 N N . HIS A 1 169 ? 2.777 21.166 -12.113 1.00 47.86 169 HIS A N 1
ATOM 1298 C CA . HIS A 1 169 ? 1.477 20.531 -12.230 1.00 44.59 169 HIS A CA 1
ATOM 1299 C C . HIS A 1 169 ? 1.520 19.124 -11.663 1.00 46.32 169 HIS A C 1
ATOM 1300 O O . HIS A 1 169 ? 0.513 18.664 -11.113 1.00 48.55 169 HIS A O 1
ATOM 1307 N N . VAL A 1 170 ? 2.666 18.441 -11.751 1.00 39.60 170 VAL A N 1
ATOM 1308 C CA . VAL A 1 170 ? 2.698 17.014 -11.460 1.00 42.09 170 VAL A CA 1
ATOM 1309 C C . VAL A 1 170 ? 3.659 16.629 -10.357 1.00 42.15 170 VAL A C 1
ATOM 1310 O O . VAL A 1 170 ? 3.547 15.508 -9.846 1.00 44.56 170 VAL A O 1
ATOM 1314 N N . VAL A 1 171 ? 4.619 17.468 -9.972 1.00 46.21 171 VAL A N 1
ATOM 1315 C CA . VAL A 1 171 ? 5.449 17.162 -8.814 1.00 48.96 171 VAL A CA 1
ATOM 1316 C C . VAL A 1 171 ? 5.481 18.365 -7.877 1.00 49.62 171 VAL A C 1
ATOM 1317 O O . VAL A 1 171 ? 5.274 19.512 -8.285 1.00 48.91 171 VAL A O 1
ATOM 1321 N N . GLY A 1 172 ? 5.729 18.082 -6.599 1.00 49.89 172 GLY A N 1
ATOM 1322 C CA . GLY A 1 172 ? 5.507 19.078 -5.571 1.00 51.34 172 GLY A CA 1
ATOM 1323 C C . GLY A 1 172 ? 4.261 18.726 -4.784 1.00 52.91 172 GLY A C 1
ATOM 1324 O O . GLY A 1 172 ? 3.267 18.255 -5.351 1.00 52.32 172 GLY A O 1
ATOM 1325 N N . GLU A 1 173 ? 4.291 18.924 -3.470 1.00 56.84 173 GLU A N 1
ATOM 1326 C CA . GLU A 1 173 ? 3.154 18.478 -2.670 1.00 57.11 173 GLU A CA 1
ATOM 1327 C C . GLU A 1 173 ? 1.899 19.273 -2.993 1.00 57.43 173 GLU A C 1
ATOM 1328 O O . GLU A 1 173 ? 0.787 18.730 -2.920 1.00 54.43 173 GLU A O 1
ATOM 1334 N N . GLY A 1 174 ? 2.052 20.535 -3.395 1.00 52.37 174 GLY A N 1
ATOM 1335 C CA . GLY A 1 174 ? 0.903 21.268 -3.871 1.00 49.85 174 GLY A CA 1
ATOM 1336 C C . GLY A 1 174 ? 0.533 21.016 -5.312 1.00 53.28 174 GLY A C 1
ATOM 1337 O O . GLY A 1 174 ? -0.339 21.705 -5.841 1.00 53.69 174 GLY A O 1
ATOM 1338 N N . SER A 1 175 ? 1.180 20.065 -5.975 1.00 48.64 175 SER A N 1
ATOM 1339 C CA . SER A 1 175 ? 0.899 19.800 -7.374 1.00 50.13 175 SER A CA 1
ATOM 1340 C C . SER A 1 175 ? -0.377 18.981 -7.459 1.00 51.30 175 SER A C 1
ATOM 1341 O O . SER A 1 175 ? -0.929 18.563 -6.438 1.00 50.86 175 SER A O 1
ATOM 1344 N N . PHE A 1 176 ? -0.858 18.730 -8.684 1.00 47.18 176 PHE A N 1
ATOM 1345 C CA . PHE A 1 176 ? -2.112 17.988 -8.804 1.00 44.61 176 PHE A CA 1
ATOM 1346 C C . PHE A 1 176 ? -1.942 16.493 -8.567 1.00 46.51 176 PHE A C 1
ATOM 1347 O O . PHE A 1 176 ? -2.943 15.794 -8.412 1.00 47.07 176 PHE A O 1
ATOM 1355 N N . THR A 1 177 ? -0.717 15.982 -8.485 1.00 46.18 177 THR A N 1
ATOM 1356 C CA . THR A 1 177 ? -0.557 14.597 -8.079 1.00 44.09 177 THR A CA 1
ATOM 1357 C C . THR A 1 177 ? -0.273 14.439 -6.597 1.00 48.91 177 THR A C 1
ATOM 1358 O O . THR A 1 177 ? -0.440 13.335 -6.073 1.00 51.45 177 THR A O 1
ATOM 1362 N N . GLY A 1 178 ? 0.179 15.497 -5.922 1.00 47.93 178 GLY A N 1
ATOM 1363 C CA . GLY A 1 178 ? 0.524 15.417 -4.524 1.00 44.09 178 GLY A CA 1
ATOM 1364 C C . GLY A 1 178 ? 1.847 14.751 -4.253 1.00 52.77 178 GLY A C 1
ATOM 1365 O O . GLY A 1 178 ? 2.236 14.617 -3.084 1.00 54.78 178 GLY A O 1
ATOM 1366 N N . VAL A 1 179 ? 2.564 14.347 -5.288 1.00 48.04 179 VAL A N 1
ATOM 1367 C CA . VAL A 1 179 ? 3.760 13.546 -5.116 1.00 43.96 179 VAL A CA 1
ATOM 1368 C C . VAL A 1 179 ? 4.959 14.479 -5.056 1.00 46.52 179 VAL A C 1
ATOM 1369 O O . VAL A 1 179 ? 5.131 15.353 -5.912 1.00 47.09 179 VAL A O 1
ATOM 1373 N N . SER A 1 180 ? 5.755 14.332 -4.009 1.00 46.90 180 SER A N 1
ATOM 1374 C CA . SER A 1 180 ? 6.802 15.297 -3.722 1.00 47.31 180 SER A CA 1
ATOM 1375 C C . SER A 1 180 ? 8.009 15.092 -4.629 1.00 43.48 180 SER A C 1
ATOM 1376 O O . SER A 1 180 ? 8.197 14.034 -5.237 1.00 46.12 180 SER A O 1
ATOM 1379 N N . GLY A 1 181 ? 8.829 16.136 -4.716 1.00 41.39 181 GLY A N 1
ATOM 1380 C CA . GLY A 1 181 ? 10.071 16.023 -5.459 1.00 40.55 181 GLY A CA 1
ATOM 1381 C C . GLY A 1 181 ? 10.868 14.791 -5.068 1.00 45.34 181 GLY A C 1
ATOM 1382 O O . GLY A 1 181 ? 11.293 14.008 -5.921 1.00 44.24 181 GLY A O 1
ATOM 1383 N N . ALA A 1 182 ? 11.064 14.581 -3.769 1.00 42.49 182 ALA A N 1
ATOM 1384 C CA . ALA A 1 182 ? 11.915 13.466 -3.362 1.00 50.35 182 ALA A CA 1
ATOM 1385 C C . ALA A 1 182 ? 11.325 12.129 -3.804 1.00 46.64 182 ALA A C 1
ATOM 1386 O O . ALA A 1 182 ? 12.058 11.229 -4.223 1.00 45.26 182 ALA A O 1
ATOM 1388 N N . ALA A 1 183 ? 10.003 11.980 -3.737 1.00 43.90 183 ALA A N 1
ATOM 1389 C CA . ALA A 1 183 ? 9.414 10.767 -4.287 1.00 43.09 183 ALA A CA 1
ATOM 1390 C C . ALA A 1 183 ? 9.605 10.707 -5.806 1.00 45.08 183 ALA A C 1
ATOM 1391 O O . ALA A 1 183 ? 9.994 9.664 -6.345 1.00 43.33 183 ALA A O 1
ATOM 1393 N N . ALA A 1 184 ? 9.368 11.820 -6.510 1.00 41.93 184 ALA A N 1
ATOM 1394 C CA . ALA A 1 184 ? 9.576 11.835 -7.957 1.00 43.95 184 ALA A CA 1
ATOM 1395 C C . ALA A 1 184 ? 10.991 11.380 -8.333 1.00 43.90 184 ALA A C 1
ATOM 1396 O O . ALA A 1 184 ? 11.168 10.515 -9.200 1.00 43.86 184 ALA A O 1
ATOM 1398 N N . ALA A 1 185 ? 12.009 11.952 -7.683 1.00 41.99 185 ALA A N 1
ATOM 1399 C CA . ALA A 1 185 ? 13.390 11.569 -7.958 1.00 41.49 185 ALA A CA 1
ATOM 1400 C C . ALA A 1 185 ? 13.593 10.065 -7.845 1.00 43.27 185 ALA A C 1
ATOM 1401 O O . ALA A 1 185 ? 14.251 9.452 -8.695 1.00 42.74 185 ALA A O 1
ATOM 1403 N N . ALA A 1 186 ? 13.027 9.447 -6.808 1.00 42.60 186 ALA A N 1
ATOM 1404 C CA . ALA A 1 186 ? 13.234 8.015 -6.622 1.00 41.70 186 ALA A CA 1
ATOM 1405 C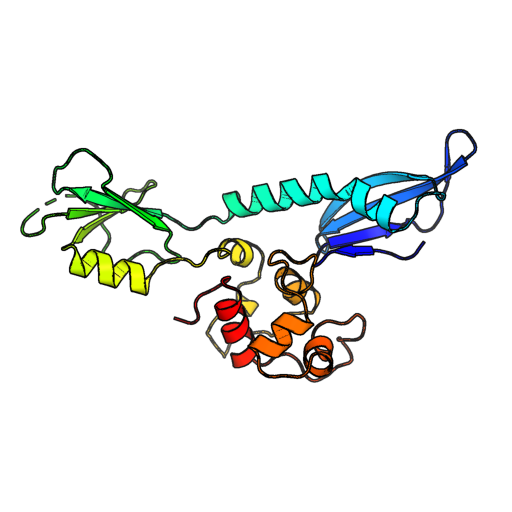 C . ALA A 1 186 ? 12.622 7.214 -7.765 1.00 40.98 186 ALA A C 1
ATOM 1406 O O . ALA A 1 186 ? 13.216 6.236 -8.226 1.00 43.79 186 ALA A O 1
ATOM 1408 N N . LEU A 1 187 ? 11.426 7.600 -8.207 1.00 34.52 187 LEU A N 1
ATOM 1409 C CA . LEU A 1 187 ? 10.837 7.045 -9.417 1.00 40.70 187 LEU A CA 1
ATOM 1410 C C . LEU A 1 187 ? 11.801 7.070 -10.603 1.00 42.67 187 LEU A C 1
ATOM 1411 O O . LEU A 1 187 ? 11.856 6.120 -11.389 1.00 39.95 187 LEU A O 1
ATOM 1416 N N . LEU A 1 188 ? 12.563 8.144 -10.751 1.00 41.33 188 LEU A N 1
ATOM 1417 C CA . LEU A 1 188 ? 13.467 8.283 -11.877 1.00 39.42 188 LEU A CA 1
ATOM 1418 C C . LEU A 1 188 ? 14.854 7.751 -11.585 1.00 37.76 188 LEU A C 1
ATOM 1419 O O . LEU A 1 188 ? 15.745 7.876 -12.432 1.00 37.96 188 LEU A O 1
ATOM 1424 N N . GLY A 1 189 ? 15.056 7.165 -10.415 1.00 38.56 189 GLY A N 1
ATOM 1425 C CA . GLY A 1 189 ? 16.394 6.756 -10.016 1.00 43.62 189 GLY A CA 1
ATOM 1426 C C . GLY A 1 189 ? 17.429 7.864 -9.962 1.00 44.68 189 GLY A C 1
ATOM 1427 O O . GLY A 1 189 ? 18.585 7.638 -10.347 1.00 47.51 189 GLY A O 1
ATOM 1428 N N . MET A 1 190 ? 17.055 9.061 -9.496 1.00 42.37 190 MET A N 1
ATOM 1429 C CA . MET A 1 190 ? 18.056 10.097 -9.241 1.00 49.23 190 MET A CA 1
ATOM 1430 C C . MET A 1 190 ? 17.912 10.652 -7.828 1.00 47.71 190 MET A C 1
ATOM 1431 O O . MET A 1 190 ? 16.912 10.438 -7.133 1.00 44.83 190 MET A O 1
ATOM 1436 N N . SER A 1 191 ? 18.955 11.346 -7.398 1.00 51.20 191 SER A N 1
ATOM 1437 C CA . SER A 1 191 ? 18.944 11.975 -6.083 1.00 55.47 191 SER A CA 1
ATOM 1438 C C . SER A 1 191 ? 17.893 13.070 -6.035 1.00 50.04 191 SER A C 1
ATOM 1439 O O . SER A 1 191 ? 17.606 13.717 -7.043 1.00 49.84 191 SER A O 1
ATOM 1442 N N . ALA A 1 192 ? 17.310 13.266 -4.849 1.00 45.96 192 ALA A N 1
ATOM 1443 C CA . ALA A 1 192 ? 16.401 14.388 -4.668 1.00 50.54 192 ALA A CA 1
ATOM 1444 C C . ALA A 1 192 ? 17.048 15.687 -5.123 1.00 53.36 192 ALA A C 1
ATOM 1445 O O . ALA A 1 192 ? 16.409 16.504 -5.792 1.00 51.29 192 ALA A O 1
ATOM 1447 N N . THR A 1 193 ? 18.331 15.875 -4.794 1.00 53.10 193 THR A N 1
ATOM 1448 C CA . THR A 1 193 ? 19.035 17.096 -5.173 1.00 53.66 193 THR A CA 1
ATOM 1449 C C . THR A 1 193 ? 19.070 17.255 -6.686 1.00 57.37 193 THR A C 1
ATOM 1450 O O . THR A 1 193 ? 18.855 18.353 -7.217 1.00 58.19 193 THR A O 1
ATOM 1454 N N . ASN A 1 194 ? 19.344 16.166 -7.400 1.00 58.60 194 ASN A N 1
ATOM 1455 C CA . ASN A 1 194 ? 19.443 16.263 -8.846 1.00 54.71 194 ASN A CA 1
ATOM 1456 C C . ASN A 1 194 ? 18.090 16.552 -9.476 1.00 53.64 194 ASN A C 1
ATOM 1457 O O . ASN A 1 194 ? 17.986 17.388 -10.382 1.00 55.24 194 ASN A O 1
ATOM 1462 N N . PHE A 1 195 ? 17.035 15.881 -9.009 1.00 52.64 195 PHE A N 1
ATOM 1463 C CA . PHE A 1 195 ? 15.719 16.167 -9.561 1.00 52.03 195 PHE A CA 1
ATOM 1464 C C . PHE A 1 195 ? 15.285 17.601 -9.270 1.00 55.58 195 PHE A C 1
ATOM 1465 O O . PHE A 1 195 ? 14.582 18.221 -10.076 1.00 56.43 195 PHE A O 1
ATOM 1473 N N . ARG A 1 196 ? 15.691 18.154 -8.143 1.00 57.19 196 ARG A N 1
ATOM 1474 C CA . ARG A 1 196 ? 15.233 19.496 -7.841 1.00 62.14 196 ARG A CA 1
ATOM 1475 C C . ARG A 1 196 ? 15.954 20.556 -8.664 1.00 62.99 196 ARG A C 1
ATOM 1476 O O . ARG A 1 196 ? 15.454 21.684 -8.758 1.00 61.76 196 ARG A O 1
ATOM 1484 N N . LYS A 1 197 ? 17.078 20.207 -9.309 1.00 58.42 197 LYS A N 1
ATOM 1485 C CA . LYS A 1 197 ? 17.658 21.084 -10.323 1.00 60.78 197 LYS A CA 1
ATOM 1486 C C . LYS A 1 197 ? 16.675 21.373 -11.460 1.00 64.89 197 LYS A C 1
ATOM 1487 O O . LYS A 1 197 ? 16.831 22.381 -12.158 1.00 64.13 197 LYS A O 1
ATOM 1493 N N . TYR A 1 198 ? 15.658 20.527 -11.653 1.00 61.17 198 TYR A N 1
ATOM 1494 C CA . TYR A 1 198 ? 14.640 20.792 -12.662 1.00 58.31 198 TYR A CA 1
ATOM 1495 C C . TYR A 1 198 ? 13.527 21.711 -12.172 1.00 60.48 198 TYR A C 1
ATOM 1496 O O . TYR A 1 198 ? 12.972 22.465 -12.977 1.00 61.17 198 TYR A O 1
ATOM 1505 N N . THR A 1 199 ? 13.163 21.656 -10.887 1.00 63.21 199 THR A N 1
ATOM 1506 C CA . THR A 1 199 ? 12.096 22.492 -10.325 1.00 63.37 199 THR A CA 1
ATOM 1507 C C . THR A 1 199 ? 12.719 23.404 -9.284 1.00 70.17 199 THR A C 1
ATOM 1508 O O . THR A 1 199 ? 12.953 22.989 -8.145 1.00 83.12 1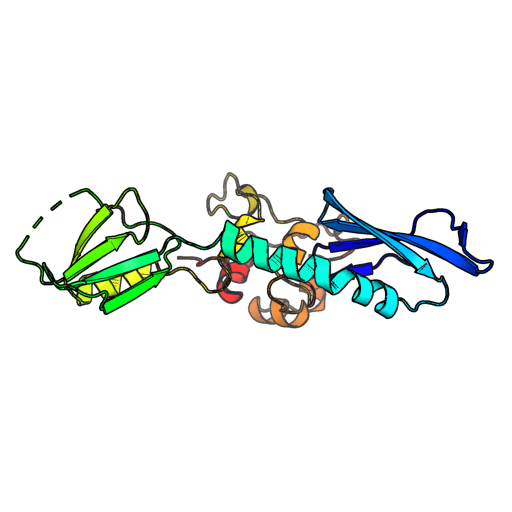99 THR A O 1
ATOM 1512 N N . ALA A 1 200 ? 12.972 24.645 -9.657 1.00 70.04 200 ALA A N 1
ATOM 1513 C CA . ALA A 1 200 ? 13.551 25.577 -8.709 1.00 79.74 200 ALA A CA 1
ATOM 1514 C C . ALA A 1 200 ? 13.243 26.976 -9.199 1.00 82.52 200 ALA A C 1
ATOM 1515 O O . ALA A 1 200 ? 12.938 27.180 -10.379 1.00 80.88 200 ALA A O 1
ATOM 1517 N N . GLY A 1 201 ? 13.300 27.935 -8.271 1.00 84.23 201 GLY A N 1
ATOM 1518 C CA . GLY A 1 201 ? 13.230 29.330 -8.675 1.00 84.91 201 GLY A CA 1
ATOM 1519 C C . GLY A 1 201 ? 14.344 29.709 -9.636 1.00 83.33 201 GLY A C 1
ATOM 1520 O O . GLY A 1 201 ? 14.128 30.473 -10.581 1.00 86.69 201 GLY A O 1
ATOM 1521 N N . ASP A 1 202 ? 15.541 29.150 -9.431 1.00 80.40 202 ASP A N 1
ATOM 1522 C CA . ASP A 1 202 ? 16.712 29.468 -10.237 1.00 80.27 202 ASP A CA 1
ATOM 1523 C C . ASP A 1 202 ? 16.962 28.457 -11.355 1.00 79.79 202 ASP A C 1
ATOM 1524 O O . ASP A 1 202 ? 18.057 28.448 -11.929 1.00 78.23 202 ASP A O 1
ATOM 1529 N N . SER A 1 203 ? 15.962 27.633 -11.701 1.00 83.24 203 SER A N 1
ATOM 1530 C CA . SER A 1 203 ? 16.136 26.571 -12.693 1.00 77.75 203 SER A CA 1
ATOM 1531 C C . SER A 1 203 ? 16.359 27.104 -14.100 1.00 77.65 203 SER A C 1
ATOM 1532 O O . SER A 1 203 ? 16.757 26.330 -14.979 1.00 80.70 203 SER A O 1
ATOM 1535 N N . ALA A 1 204 ? 16.109 28.395 -14.336 1.00 78.69 204 ALA A N 1
ATOM 1536 C CA . ALA A 1 204 ? 16.399 28.973 -15.643 1.00 78.70 204 ALA A CA 1
ATOM 1537 C C . ALA A 1 204 ? 17.899 29.011 -15.922 1.00 79.12 204 ALA A C 1
ATOM 1538 O O . ALA A 1 204 ? 18.307 28.969 -17.088 1.00 81.32 204 ALA A O 1
ATOM 1540 N N . ALA A 1 205 ? 18.729 29.087 -14.877 1.00 79.35 205 ALA A N 1
ATOM 1541 C CA . ALA A 1 205 ? 20.183 29.028 -14.995 1.00 79.47 205 ALA A CA 1
ATOM 1542 C C . ALA A 1 205 ? 20.741 27.614 -14.846 1.00 81.61 205 ALA A C 1
ATOM 1543 O O . ALA A 1 205 ? 21.963 27.432 -14.911 1.00 80.33 205 ALA A O 1
ATOM 1545 N N . ASN A 1 206 ? 19.885 26.617 -14.624 1.00 78.38 206 ASN A N 1
ATOM 1546 C CA . ASN A 1 206 ? 20.286 25.213 -14.646 1.00 79.51 206 ASN A CA 1
ATOM 1547 C C . ASN A 1 206 ? 20.148 24.716 -16.082 1.00 86.06 206 ASN A C 1
ATOM 1548 O O . ASN A 1 206 ? 19.029 24.505 -16.569 1.00 84.42 206 ASN A O 1
ATOM 1553 N N . ARG A 1 207 ? 21.286 24.523 -16.758 1.00 86.60 207 ARG A N 1
ATOM 1554 C CA . ARG A 1 207 ? 21.261 24.190 -18.180 1.00 86.16 207 ARG A CA 1
ATOM 1555 C C . ARG A 1 207 ? 20.701 22.789 -18.435 1.00 87.54 207 ARG A C 1
ATOM 1556 O O . ARG A 1 207 ? 20.109 22.540 -19.496 1.00 84.50 207 ARG A O 1
ATOM 1564 N N . GLN A 1 208 ? 20.871 21.867 -17.484 1.00 85.62 208 GLN A N 1
ATOM 1565 C CA . GLN A 1 208 ? 20.329 20.515 -17.607 1.00 82.52 208 GLN A CA 1
ATOM 1566 C C . GLN A 1 208 ? 18.831 20.552 -17.311 1.00 77.15 208 GLN A C 1
ATOM 1567 O O . GLN A 1 208 ? 18.421 20.850 -16.182 1.00 76.39 208 GLN A O 1
ATOM 1573 N N . LYS A 1 209 ? 18.016 20.287 -18.331 1.00 68.79 209 LYS A N 1
ATOM 1574 C CA . LYS A 1 209 ? 16.585 20.061 -18.179 1.00 63.56 209 LYS A CA 1
ATOM 1575 C C . LYS A 1 209 ? 16.304 18.561 -18.162 1.00 61.62 209 LYS A C 1
ATOM 1576 O O . LYS A 1 209 ? 17.173 17.736 -18.474 1.00 59.67 209 LYS A O 1
ATOM 1582 N N . ILE A 1 210 ? 15.065 18.212 -17.802 1.00 55.48 210 ILE A N 1
ATOM 15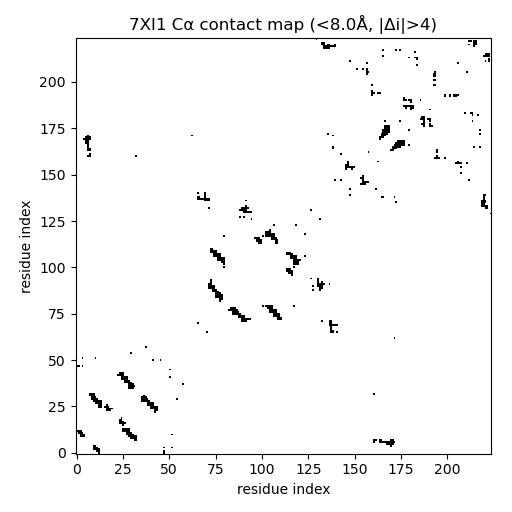83 C CA . ILE A 1 210 ? 14.676 16.809 -17.781 1.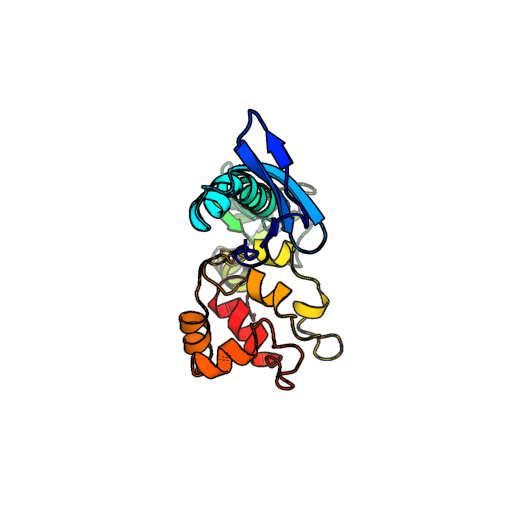00 50.89 210 ILE A CA 1
ATOM 1584 C C . ILE A 1 210 ? 14.717 16.248 -19.196 1.00 48.96 210 ILE A C 1
ATOM 1585 O O . ILE A 1 210 ? 14.367 16.934 -20.167 1.00 49.76 210 ILE A O 1
ATOM 1590 N N . SER A 1 211 ? 15.150 14.992 -19.318 1.00 44.57 211 SER A N 1
ATOM 1591 C CA . SER A 1 211 ? 15.269 14.361 -20.622 1.00 43.30 211 SER A CA 1
ATOM 1592 C C . SER A 1 211 ? 13.904 13.935 -21.134 1.00 44.18 211 SER A C 1
ATOM 1593 O O . SER A 1 211 ? 12.966 13.710 -20.361 1.00 45.34 211 SER A O 1
ATOM 1596 N N . PHE A 1 212 ? 13.806 13.815 -22.464 1.00 46.28 212 PHE A N 1
ATOM 1597 C CA . PHE A 1 212 ? 12.588 13.304 -23.096 1.00 44.59 212 PHE A CA 1
ATOM 1598 C C . PHE A 1 212 ? 12.142 11.980 -22.471 1.00 41.60 212 PHE A C 1
ATOM 1599 O O . PHE A 1 212 ? 10.959 11.786 -22.168 1.00 39.70 212 PHE A O 1
ATOM 1607 N N . ALA A 1 213 ? 13.079 11.052 -22.274 1.00 40.37 213 ALA A N 1
ATOM 1608 C CA . ALA A 1 213 ? 12.687 9.740 -21.776 1.00 40.20 213 ALA A CA 1
ATOM 1609 C C . ALA A 1 213 ? 12.326 9.801 -20.301 1.00 42.02 213 ALA A C 1
ATOM 1610 O O . ALA A 1 213 ? 11.413 9.102 -19.858 1.00 42.95 213 ALA A O 1
ATOM 1612 N N . ALA A 1 214 ? 13.036 10.619 -19.517 1.00 42.93 214 ALA A N 1
ATOM 1613 C CA . ALA A 1 214 ? 12.705 10.718 -18.094 1.00 42.30 214 ALA A CA 1
ATOM 1614 C C . ALA A 1 214 ? 11.310 11.292 -17.903 1.00 41.32 214 ALA A C 1
ATOM 1615 O O . ALA A 1 214 ? 10.529 10.796 -17.086 1.00 42.44 214 ALA A O 1
ATOM 1617 N N . TRP A 1 215 ? 10.979 12.326 -18.671 1.00 40.55 215 TRP A N 1
ATOM 1618 C CA . TRP A 1 215 ? 9.710 13.018 -18.511 1.00 40.13 215 TRP A CA 1
ATOM 1619 C C . TRP A 1 215 ? 8.532 12.100 -18.811 1.00 43.50 215 TRP A C 1
ATOM 1620 O O . TRP A 1 215 ? 7.575 12.025 -18.029 1.00 39.92 215 TRP A O 1
ATOM 1631 N N . HIS A 1 216 ? 8.571 11.403 -19.953 1.00 42.30 216 HIS A N 1
ATOM 1632 C CA . HIS A 1 216 ? 7.436 10.557 -20.314 1.00 42.30 216 HIS A CA 1
ATOM 1633 C C . HIS A 1 216 ? 7.341 9.364 -19.395 1.00 42.54 216 HIS A C 1
ATOM 1634 O O . HIS A 1 216 ? 6.232 8.910 -19.084 1.00 38.10 216 HIS A O 1
ATOM 1641 N N . TYR A 1 217 ? 8.497 8.857 -18.952 1.00 37.93 217 TYR A N 1
ATOM 1642 C CA . TYR A 1 217 ? 8.518 7.791 -17.969 1.00 37.20 217 TYR A CA 1
ATOM 1643 C C . TYR A 1 217 ? 7.942 8.283 -16.657 1.00 41.66 217 TYR A C 1
ATOM 1644 O O . TYR A 1 217 ? 7.202 7.560 -15.981 1.00 45.02 217 TYR A O 1
ATOM 1653 N N . LEU A 1 218 ? 8.257 9.527 -16.294 1.00 39.19 218 LEU A N 1
ATOM 1654 C CA . LEU A 1 218 ? 7.707 10.105 -15.076 1.00 42.01 218 LEU A CA 1
ATOM 1655 C C . LEU A 1 218 ? 6.188 10.175 -15.140 1.00 41.64 218 LEU A C 1
ATOM 1656 O O . LEU A 1 218 ? 5.502 9.719 -14.214 1.00 40.76 218 LEU A O 1
ATOM 1661 N N . LEU A 1 219 ? 5.649 10.746 -16.227 1.00 37.24 219 LEU A N 1
ATOM 1662 C CA . LEU A 1 219 ? 4.203 10.915 -16.351 1.00 38.38 219 LEU A CA 1
ATOM 1663 C C . LEU A 1 219 ? 3.488 9.580 -16.240 1.00 42.34 219 LEU A C 1
ATOM 1664 O O . LEU A 1 219 ? 2.383 9.507 -15.692 1.00 45.17 219 LEU A O 1
ATOM 1669 N N . ASP A 1 220 ? 4.124 8.511 -16.713 1.00 42.57 220 ASP A N 1
ATOM 1670 C CA . ASP A 1 220 ? 3.568 7.172 -16.580 1.00 40.30 220 ASP A CA 1
ATOM 1671 C C . ASP A 1 220 ? 3.564 6.728 -15.117 1.00 43.95 220 ASP A C 1
ATOM 1672 O O . ASP A 1 220 ? 2.523 6.348 -14.569 1.00 43.54 220 ASP A O 1
ATOM 1677 N N . ARG A 1 221 ? 4.728 6.762 -14.468 1.00 43.88 221 ARG A N 1
ATOM 1678 C CA . ARG A 1 221 ? 4.798 6.388 -13.064 1.00 40.20 221 ARG A CA 1
ATOM 1679 C C . ARG A 1 221 ? 3.864 7.216 -12.200 1.00 41.26 221 ARG A C 1
ATOM 1680 O O . ARG A 1 221 ? 3.383 6.729 -11.184 1.00 40.29 221 ARG A O 1
ATOM 1688 N N . LEU A 1 222 ? 3.621 8.473 -12.545 1.00 44.22 222 LEU A N 1
ATOM 1689 C CA . LEU A 1 222 ? 2.703 9.235 -11.718 1.00 40.57 222 LEU A CA 1
ATOM 1690 C C . LEU A 1 222 ? 1.248 8.989 -12.081 1.00 47.96 222 LEU A C 1
ATOM 1691 O O . LEU A 1 222 ? 0.367 9.511 -11.389 1.00 45.33 222 LEU A O 1
ATOM 1696 N N . GLY A 1 223 ? 0.970 8.228 -13.142 1.00 44.84 223 GLY A N 1
ATOM 1697 C CA . GLY A 1 223 ? -0.403 7.932 -13.496 1.00 37.06 223 GLY A CA 1
ATOM 1698 C C . GLY A 1 223 ? -1.089 9.044 -14.239 1.00 39.60 223 GLY A C 1
ATOM 1699 O O . GLY A 1 223 ? -2.321 9.137 -14.204 1.00 40.81 223 GLY A O 1
ATOM 1700 N N . VAL A 1 224 ? -0.324 9.895 -14.916 1.00 41.93 224 VAL A N 1
ATOM 1701 C CA . VAL A 1 224 ? -0.883 10.996 -15.700 1.00 44.28 224 VAL A CA 1
ATOM 1702 C C . VAL A 1 224 ? -1.082 10.613 -17.168 1.00 45.70 224 VAL A C 1
ATOM 1703 O O . VAL A 1 224 ? -2.060 11.029 -17.800 1.00 48.84 224 VAL A O 1
ATOM 1707 N N . LYS A 1 225 ? -0.160 9.840 -17.741 1.00 45.09 225 LYS A N 1
ATOM 1708 C CA . LYS A 1 225 ? -0.175 9.550 -19.175 1.00 46.27 225 LYS A CA 1
ATOM 1709 C C . LYS A 1 225 ? 0.619 8.279 -19.431 1.00 49.69 225 LYS A C 1
ATOM 1710 O O . LYS A 1 225 ? 1.823 8.230 -19.132 1.00 44.39 225 LYS A O 1
ATOM 1716 N N . ARG A 1 226 ? -0.044 7.262 -19.981 1.00 48.95 226 ARG A N 1
ATOM 1717 C CA . ARG A 1 226 ? 0.625 5.993 -20.226 1.00 51.60 226 ARG A CA 1
ATOM 1718 C C . ARG A 1 226 ? 1.724 6.179 -21.257 1.00 53.66 226 ARG A C 1
ATOM 1719 O O . ARG A 1 226 ? 1.527 6.851 -22.275 1.00 55.37 226 ARG A O 1
ATOM 1727 N N . ALA A 1 227 ? 2.894 5.597 -20.981 1.00 51.63 227 ALA A N 1
ATOM 1728 C CA . ALA A 1 227 ? 3.946 5.547 -21.986 1.00 50.53 227 ALA A CA 1
ATOM 1729 C C . ALA A 1 227 ? 3.516 4.766 -23.225 1.00 59.67 227 ALA A C 1
ATOM 1730 O O . ALA A 1 227 ? 4.069 4.995 -24.306 1.00 58.32 227 ALA A O 1
ATOM 1732 N N . SER A 1 228 ? 2.518 3.882 -23.086 1.00 62.39 228 SER A N 1
ATOM 1733 C CA . SER A 1 228 ? 2.087 2.916 -24.097 1.00 65.16 228 SER A CA 1
ATOM 1734 C C . SER A 1 228 ? 3.289 2.237 -24.743 1.00 61.87 228 SER A C 1
ATOM 1735 O O . SER A 1 228 ? 4.084 1.603 -24.051 1.00 53.80 228 SER A O 1
#

Sequence (224 aa):
MNAIHIGPFSITPAARGLHYGGLPHHQWTLYYGPREMAIKTLPDSYTSSEVRDEFSDIIAEFVIDARHRYAPDVLELVNSDGDAVLARVAVSRLPEALSGDRFPYWLLTASRPRLGLPVTLNEYTALAVELSAPPLAWITGLLPGEVLTHDAEEWRPPTSWELRHVVGEGSFTGVSGAAAAALLGMSATNFRKYTAGDSAANRQKISFAAWHYLLDRLGVKRAS

Foldseek 3Di:
DDWDDQLLKIKDWDPDWDADPRATWTWIWIDNPPDTQDIDIGGPPDDPVSSVVVCVVSVVVVLVCLCVVQPAWKKFKAFQPHDDTPDMFGFNDDDPPWDDHPAGIKIWTPDPPITIDGDHPVRVVVVCVVTGAFDQQSLVVPDDCLCVDPPVVSHDFDALSNVSCQEPCSHVLNHHLQNLCVLLVHHSVVSCCQHDPPVVPVPDHDDPVSSLSSCCVSRHGNPD

B-factor: mean 59.9, std 13.48, range [27.21, 104.71]